Protein AF-A0A8T8S8I9-F1 (afdb_monomer_lite)

pLDDT: mean 80.07, std 13.96, range [42.66, 95.38]

Organism: NCBI:txid43049

Sequence (207 aa):
MSKLPKSDYYAKELDSARLRGEWLVQNPCNDQTGKPINWAELIRKYMKHNPNQHAAPTIAMSEHELRSSLLAYYDEIKYSDASHAADTALPTSLAQQNQSQGQTAMPKPLVRGHNGIGWSTDAISDIAKRLRESADASARDREDDVQRYGVISLEAYALWSLGRDSEAADRIKTSGFFDSQAIEALKSDGHYSDYNVALVLMGATVY

Radius of gyration: 19.12 Å; chains: 1; bounding box: 52×36×53 Å

Structure (mmCIF, N/CA/C/O backbone):
data_AF-A0A8T8S8I9-F1
#
_entry.id   AF-A0A8T8S8I9-F1
#
loop_
_atom_site.group_PDB
_atom_site.id
_atom_site.type_symbol
_atom_site.label_atom_id
_atom_site.label_alt_id
_atom_site.label_comp_id
_atom_site.label_asym_id
_atom_site.label_entity_id
_atom_site.label_seq_id
_atom_site.pdbx_PDB_ins_code
_atom_site.Cartn_x
_atom_site.Cartn_y
_atom_site.Cartn_z
_atom_site.occupancy
_atom_site.B_iso_or_equiv
_atom_site.auth_seq_id
_atom_site.auth_comp_id
_atom_site.auth_asym_id
_atom_site.auth_atom_id
_atom_site.pdbx_PDB_model_num
ATOM 1 N N . MET A 1 1 ? 9.864 -18.844 -28.904 1.00 42.66 1 MET A N 1
ATOM 2 C CA . MET A 1 1 ? 9.223 -17.760 -28.130 1.00 42.66 1 MET A CA 1
ATOM 3 C C . MET A 1 1 ? 10.224 -16.623 -28.007 1.00 42.66 1 MET A C 1
ATOM 5 O O . MET A 1 1 ? 11.307 -16.860 -27.481 1.00 42.66 1 MET A O 1
ATOM 9 N N . SER A 1 2 ? 9.947 -15.444 -28.569 1.00 48.25 2 SER A N 1
ATOM 10 C CA . SER A 1 2 ? 10.831 -14.283 -28.405 1.00 48.25 2 SER A CA 1
ATOM 11 C C . SER A 1 2 ? 10.841 -13.875 -26.932 1.00 48.25 2 SER A C 1
ATOM 13 O O . SER A 1 2 ? 9.781 -13.697 -26.336 1.00 48.25 2 SER A O 1
ATOM 15 N N . LYS A 1 3 ? 12.027 -13.769 -26.327 1.00 70.81 3 LYS A N 1
ATOM 16 C CA . LYS A 1 3 ? 12.165 -13.264 -24.956 1.00 70.81 3 LYS A CA 1
ATOM 17 C C . LYS A 1 3 ? 11.624 -11.832 -24.917 1.00 70.81 3 LYS A C 1
ATOM 19 O O . LYS A 1 3 ? 12.037 -11.021 -25.743 1.00 70.81 3 LYS A O 1
ATOM 24 N N . LEU A 1 4 ? 10.712 -11.547 -23.987 1.00 78.19 4 LEU A N 1
ATOM 25 C CA . LEU A 1 4 ? 10.240 -10.185 -23.731 1.00 78.19 4 LEU A CA 1
ATOM 26 C C . LEU A 1 4 ? 11.442 -9.254 -23.474 1.00 78.19 4 LEU A C 1
ATOM 28 O O . LEU A 1 4 ? 12.424 -9.692 -22.849 1.00 78.19 4 LEU A O 1
ATOM 32 N N . PRO A 1 5 ? 11.381 -7.984 -23.915 1.00 90.12 5 PRO A N 1
ATOM 33 C CA . PRO A 1 5 ? 12.321 -6.962 -23.477 1.00 90.12 5 PRO A CA 1
ATOM 34 C C . PRO A 1 5 ? 12.443 -6.954 -21.949 1.00 90.12 5 PRO A C 1
ATOM 36 O O . PRO A 1 5 ? 11.492 -7.250 -21.227 1.00 90.12 5 PRO A O 1
ATOM 39 N N . LYS A 1 6 ? 13.638 -6.648 -21.430 1.00 90.12 6 LYS A N 1
ATOM 40 C CA . LYS A 1 6 ? 13.882 -6.675 -19.976 1.00 90.12 6 LYS A CA 1
ATOM 41 C C . LYS A 1 6 ? 12.987 -5.693 -19.214 1.00 90.12 6 LYS A C 1
ATOM 43 O O . LYS A 1 6 ? 12.597 -6.020 -18.100 1.00 90.12 6 LYS A O 1
ATOM 48 N N . SER A 1 7 ? 12.671 -4.542 -19.809 1.00 89.12 7 SER A N 1
ATOM 49 C CA . SER A 1 7 ? 11.720 -3.555 -19.276 1.00 89.12 7 SER A CA 1
ATOM 50 C C . SER A 1 7 ? 10.372 -4.206 -18.971 1.00 89.12 7 SER A C 1
ATOM 52 O O . SER A 1 7 ? 9.944 -4.243 -17.818 1.00 89.12 7 SER A O 1
ATOM 54 N N . ASP A 1 8 ? 9.783 -4.819 -19.995 1.00 88.69 8 ASP A N 1
ATOM 55 C CA . ASP A 1 8 ? 8.427 -5.364 -19.977 1.00 88.69 8 ASP A CA 1
ATOM 56 C C . ASP A 1 8 ? 8.358 -6.612 -19.098 1.00 88.69 8 ASP A C 1
ATOM 58 O O . ASP A 1 8 ? 7.384 -6.833 -18.386 1.00 88.69 8 ASP A O 1
ATOM 62 N N . TYR A 1 9 ? 9.428 -7.415 -19.106 1.00 91.69 9 TYR A N 1
ATOM 63 C CA . TYR A 1 9 ? 9.553 -8.570 -18.226 1.00 91.69 9 TYR A CA 1
ATOM 64 C C . TYR A 1 9 ? 9.497 -8.159 -16.753 1.00 91.69 9 TYR A C 1
ATOM 66 O O . TYR A 1 9 ? 8.672 -8.682 -16.013 1.00 91.69 9 TYR A O 1
ATOM 74 N N . TYR A 1 10 ? 10.348 -7.224 -16.313 1.00 92.75 10 TYR A N 1
ATOM 75 C CA . TYR A 1 10 ? 10.375 -6.844 -14.897 1.00 92.75 10 TYR A CA 1
ATOM 76 C C . TYR A 1 10 ? 9.165 -6.009 -14.480 1.00 92.75 10 TYR A C 1
ATOM 78 O O . TYR A 1 10 ? 8.789 -6.085 -13.317 1.00 92.75 10 TYR A O 1
ATOM 86 N N . ALA A 1 11 ? 8.542 -5.259 -15.396 1.00 89.44 11 ALA A N 1
ATOM 87 C CA . ALA A 1 11 ? 7.251 -4.623 -15.136 1.00 89.44 11 ALA A CA 1
ATOM 88 C C . ALA A 1 11 ? 6.176 -5.682 -14.851 1.00 89.44 11 ALA A C 1
ATOM 90 O O . ALA A 1 11 ? 5.583 -5.689 -13.776 1.00 89.44 11 ALA A O 1
ATOM 91 N N . LYS A 1 12 ? 6.040 -6.671 -15.743 1.00 89.50 12 LYS A N 1
ATOM 92 C CA . LYS A 1 12 ? 5.078 -7.764 -15.577 1.00 89.50 12 LYS A CA 1
ATOM 93 C C . LYS A 1 12 ? 5.322 -8.591 -14.315 1.00 89.50 12 LYS A C 1
ATOM 95 O O . LYS A 1 12 ? 4.363 -8.947 -13.634 1.00 89.50 12 LYS A O 1
ATOM 100 N N . GLU A 1 13 ? 6.574 -8.928 -14.006 1.00 91.75 13 GLU A N 1
ATOM 101 C CA . GLU A 1 13 ? 6.901 -9.683 -12.790 1.00 91.75 13 GLU A CA 1
ATOM 102 C C . GLU A 1 13 ? 6.600 -8.881 -11.519 1.00 91.75 13 GLU A C 1
ATOM 104 O O . GLU A 1 13 ? 6.095 -9.457 -10.556 1.00 91.75 13 GLU A O 1
ATOM 109 N N . LEU A 1 14 ? 6.856 -7.566 -11.517 1.00 90.88 14 LEU A N 1
ATOM 110 C CA . LEU A 1 14 ? 6.523 -6.695 -10.390 1.00 90.88 14 LEU A CA 1
ATOM 111 C C . LEU A 1 14 ? 5.009 -6.615 -10.175 1.00 90.88 14 LEU A C 1
ATOM 113 O O . LEU A 1 14 ? 4.550 -6.854 -9.059 1.00 90.88 14 LEU A O 1
ATOM 117 N N . ASP A 1 15 ? 4.234 -6.360 -11.227 1.00 87.75 15 ASP A N 1
ATOM 118 C CA . ASP A 1 15 ? 2.771 -6.294 -11.128 1.00 87.75 15 ASP A CA 1
ATOM 119 C C . ASP A 1 15 ? 2.174 -7.641 -10.718 1.00 87.75 15 ASP A C 1
ATOM 121 O O . ASP A 1 15 ? 1.313 -7.707 -9.843 1.00 87.75 15 ASP A O 1
ATOM 125 N N . SER A 1 16 ? 2.696 -8.741 -11.267 1.00 87.50 16 SER A N 1
ATOM 126 C CA . SER A 1 16 ? 2.257 -10.089 -10.896 1.00 87.50 16 SER A CA 1
ATOM 127 C C . SER A 1 16 ? 2.591 -10.424 -9.439 1.00 87.50 16 SER A C 1
ATOM 129 O O . SER A 1 16 ? 1.791 -11.067 -8.763 1.00 87.50 16 SER A O 1
ATOM 131 N N . ALA A 1 17 ? 3.762 -10.013 -8.943 1.00 90.12 17 ALA A N 1
ATOM 132 C CA . ALA A 1 17 ? 4.151 -10.215 -7.549 1.00 90.12 17 ALA A CA 1
ATOM 133 C C . ALA A 1 17 ? 3.253 -9.422 -6.592 1.00 90.12 17 ALA A C 1
ATOM 135 O O . ALA A 1 17 ? 2.806 -9.969 -5.585 1.00 90.12 17 ALA A O 1
ATOM 136 N N . ARG A 1 18 ? 2.946 -8.164 -6.934 1.00 89.81 18 ARG A N 1
ATOM 137 C CA . ARG A 1 18 ? 2.024 -7.312 -6.169 1.00 89.81 18 ARG A CA 1
ATOM 138 C C . ARG A 1 18 ? 0.613 -7.901 -6.150 1.00 89.81 18 ARG A C 1
ATOM 140 O O . ARG A 1 18 ? 0.018 -8.011 -5.084 1.00 89.81 18 ARG A O 1
ATOM 147 N N . LEU A 1 19 ? 0.125 -8.386 -7.295 1.00 86.38 19 LEU A N 1
ATOM 148 C CA . LEU A 1 19 ? -1.195 -9.010 -7.416 1.00 86.38 19 LEU A CA 1
ATOM 149 C C . LEU A 1 19 ? -1.327 -10.315 -6.616 1.00 86.38 19 LEU A C 1
ATOM 151 O O . LEU A 1 19 ? -2.383 -10.566 -6.044 1.00 86.38 19 LEU A O 1
ATOM 155 N N . ARG A 1 20 ? -0.272 -11.142 -6.550 1.00 87.50 20 ARG A N 1
ATOM 156 C CA . ARG A 1 20 ? -0.281 -12.382 -5.749 1.00 87.50 20 ARG A CA 1
ATOM 157 C C . ARG A 1 20 ? -0.434 -12.125 -4.249 1.00 87.50 20 ARG A C 1
ATOM 159 O O . ARG A 1 20 ? -0.935 -12.994 -3.545 1.00 87.50 20 ARG A O 1
ATOM 166 N N . GLY A 1 21 ? 0.011 -10.969 -3.754 1.00 82.94 21 GLY A N 1
ATOM 167 C CA . GLY A 1 21 ? -0.132 -10.603 -2.343 1.00 82.94 21 GLY A CA 1
ATOM 168 C C . GLY A 1 21 ? 0.711 -11.437 -1.368 1.00 82.94 21 GLY A C 1
ATOM 169 O O . GLY A 1 21 ? 0.455 -11.431 -0.166 1.00 82.94 21 GLY A O 1
ATOM 170 N N . GLU A 1 22 ? 1.726 -12.155 -1.850 1.00 85.62 22 GLU A N 1
ATOM 171 C CA . GLU A 1 22 ? 2.626 -12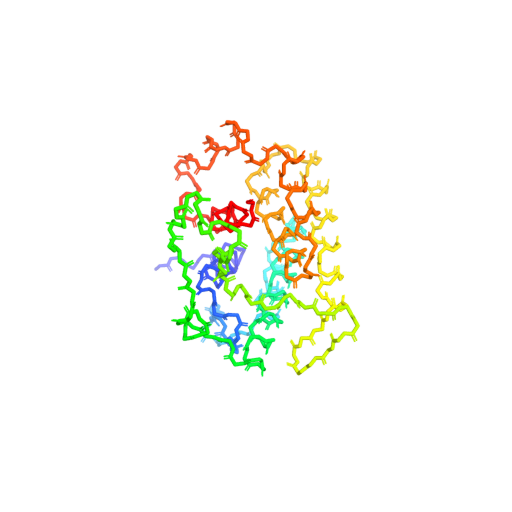.969 -1.022 1.00 85.62 22 GLU A CA 1
ATOM 172 C C . GLU A 1 22 ? 3.753 -12.106 -0.424 1.00 85.62 22 GLU A C 1
ATOM 174 O O . GLU A 1 22 ? 4.930 -12.237 -0.757 1.00 85.62 22 GLU A O 1
ATOM 179 N N . TRP A 1 23 ? 3.405 -11.169 0.457 1.00 90.25 23 TRP A N 1
ATOM 180 C CA . TRP A 1 23 ? 4.331 -10.121 0.918 1.00 90.25 23 TRP A CA 1
ATOM 181 C C . TRP A 1 23 ? 5.472 -10.611 1.823 1.00 90.25 23 TRP A C 1
ATOM 183 O O . TRP A 1 23 ? 6.463 -9.908 1.980 1.00 90.25 23 TRP A O 1
ATOM 193 N N . LEU A 1 24 ? 5.355 -11.807 2.407 1.00 88.44 24 LEU A N 1
ATOM 194 C CA . LEU A 1 24 ? 6.396 -12.417 3.249 1.00 88.44 24 LEU A CA 1
ATOM 195 C C . LEU A 1 24 ? 7.234 -13.470 2.509 1.00 88.44 24 LEU A C 1
ATOM 197 O O . LEU A 1 24 ? 8.140 -14.065 3.095 1.00 88.44 24 LEU A O 1
ATOM 201 N N . VAL A 1 25 ? 6.948 -13.730 1.227 1.00 89.81 25 VAL A N 1
ATOM 202 C CA . VAL A 1 25 ? 7.703 -14.725 0.463 1.00 89.81 25 VAL A CA 1
ATOM 203 C C . VAL A 1 25 ? 9.126 -14.228 0.217 1.00 89.81 25 VAL A C 1
ATOM 205 O O . VAL A 1 25 ? 9.356 -13.100 -0.220 1.00 89.81 25 VAL A O 1
ATOM 208 N N . GLN A 1 26 ? 10.109 -15.094 0.468 1.00 88.31 26 GLN A N 1
ATOM 209 C CA . GLN A 1 26 ? 11.516 -14.734 0.289 1.00 88.31 26 GLN A CA 1
ATOM 210 C C . GLN A 1 26 ? 11.839 -14.398 -1.173 1.00 88.31 26 GLN A C 1
ATOM 212 O O . GLN A 1 26 ? 12.634 -13.497 -1.434 1.00 88.31 26 GLN A O 1
ATOM 217 N N . ASN A 1 27 ? 11.232 -15.124 -2.118 1.00 92.75 27 ASN A N 1
ATOM 218 C CA . ASN A 1 27 ? 11.488 -14.995 -3.549 1.00 92.75 27 ASN A CA 1
ATOM 219 C C . ASN A 1 27 ? 10.161 -14.896 -4.317 1.00 92.75 27 ASN A C 1
ATOM 221 O O . ASN A 1 27 ? 9.606 -15.933 -4.680 1.00 92.75 27 ASN A O 1
ATOM 225 N N . PRO A 1 28 ? 9.626 -13.686 -4.561 1.00 90.31 28 PRO A N 1
ATOM 226 C CA . PRO A 1 28 ? 8.336 -13.522 -5.225 1.00 90.31 28 PRO A CA 1
ATOM 227 C C . PRO A 1 28 ? 8.348 -13.932 -6.697 1.00 90.31 28 PRO A C 1
ATOM 229 O O . PRO A 1 28 ? 7.279 -14.145 -7.260 1.00 90.31 28 PRO A O 1
ATOM 232 N N . CYS A 1 29 ? 9.511 -14.011 -7.349 1.00 91.19 29 CYS A N 1
ATOM 233 C CA . CYS A 1 29 ? 9.617 -14.419 -8.748 1.00 91.19 29 CYS A CA 1
ATOM 234 C C . CYS A 1 29 ? 11.024 -14.928 -9.100 1.00 91.19 29 CYS A C 1
ATOM 236 O O . CYS A 1 29 ? 11.937 -14.945 -8.269 1.00 91.19 29 CYS A O 1
ATOM 238 N N . ASN A 1 30 ? 11.191 -15.311 -10.366 1.00 91.06 30 ASN A N 1
ATOM 239 C CA . ASN A 1 30 ? 12.478 -15.659 -10.954 1.00 91.06 30 ASN A CA 1
ATOM 240 C C . ASN A 1 30 ? 12.942 -14.575 -11.942 1.00 91.06 30 ASN A C 1
ATOM 242 O O . ASN A 1 30 ? 12.140 -13.915 -12.604 1.00 91.06 30 ASN A O 1
ATOM 246 N N . ASP A 1 31 ? 14.254 -14.416 -12.100 1.00 90.38 31 ASP A N 1
ATOM 247 C CA . ASP A 1 31 ? 14.828 -13.609 -13.172 1.00 90.38 31 ASP A CA 1
ATOM 248 C C . ASP A 1 31 ? 14.681 -14.289 -14.550 1.00 90.38 31 ASP A C 1
ATOM 250 O O . ASP A 1 31 ? 14.306 -15.456 -14.657 1.00 90.38 31 ASP A O 1
ATOM 254 N N . GLN A 1 32 ? 15.034 -13.585 -15.634 1.00 87.94 32 GLN A N 1
ATOM 255 C CA . GLN A 1 32 ? 14.953 -14.136 -17.000 1.00 87.94 32 GLN A CA 1
ATOM 256 C C . GLN A 1 32 ? 15.825 -15.386 -17.242 1.00 87.94 32 GLN A C 1
ATOM 258 O O . GLN A 1 32 ? 15.713 -16.021 -18.293 1.00 87.94 32 GLN A O 1
ATOM 263 N N . THR A 1 33 ? 16.739 -15.708 -16.324 1.00 87.50 33 THR A N 1
ATOM 264 C CA . THR A 1 33 ? 17.583 -16.909 -16.365 1.00 87.50 33 THR A CA 1
ATOM 265 C C . THR A 1 33 ? 17.045 -18.042 -15.489 1.00 87.50 33 THR A C 1
ATOM 267 O O . THR A 1 33 ? 17.654 -19.107 -15.449 1.00 87.50 33 THR A O 1
ATOM 270 N N . GLY A 1 34 ? 15.903 -17.837 -14.826 1.00 89.00 34 GLY A N 1
ATOM 271 C CA . GLY A 1 34 ? 15.267 -18.803 -13.935 1.00 89.00 34 GLY A CA 1
ATOM 272 C C . GLY A 1 34 ? 15.796 -18.777 -12.501 1.00 89.00 34 GLY A C 1
ATOM 273 O O . GLY A 1 34 ? 15.483 -19.686 -11.738 1.00 89.00 34 GLY A O 1
ATOM 274 N N . LYS A 1 35 ? 16.603 -17.780 -12.113 1.00 92.62 35 LYS A N 1
ATOM 275 C CA . LYS A 1 35 ? 17.118 -17.678 -10.741 1.00 92.62 35 LYS A CA 1
ATOM 276 C C . LYS A 1 35 ? 16.101 -16.993 -9.832 1.00 92.62 35 LYS A C 1
ATOM 278 O O . LYS A 1 35 ? 15.615 -15.931 -10.218 1.00 92.62 35 LYS A O 1
ATOM 283 N N . PRO A 1 36 ? 15.839 -17.519 -8.626 1.00 94.12 36 PRO A N 1
ATOM 284 C CA . PRO A 1 36 ? 14.953 -16.863 -7.675 1.00 94.12 36 PRO A CA 1
ATOM 285 C C . PRO A 1 36 ? 15.531 -15.512 -7.255 1.00 94.12 36 PRO A C 1
ATOM 287 O O . PRO A 1 36 ? 16.735 -15.388 -7.008 1.00 94.12 36 PRO A O 1
ATOM 290 N N . ILE A 1 37 ? 14.672 -14.498 -7.197 1.00 94.38 37 ILE A N 1
ATOM 291 C CA . ILE A 1 37 ? 15.026 -13.152 -6.747 1.00 94.38 37 ILE A CA 1
ATOM 292 C C . ILE A 1 37 ? 14.043 -12.682 -5.683 1.00 94.38 37 ILE A C 1
ATOM 294 O O . ILE A 1 37 ? 12.849 -12.961 -5.767 1.00 94.38 37 ILE A O 1
ATOM 298 N N . ASN A 1 38 ? 14.561 -11.956 -4.691 1.00 94.44 38 ASN A N 1
ATOM 299 C CA . ASN A 1 38 ? 13.766 -11.364 -3.619 1.00 94.44 38 ASN A CA 1
ATOM 300 C C . ASN A 1 38 ? 13.117 -10.034 -4.048 1.00 94.44 38 ASN A C 1
ATOM 302 O O . ASN A 1 38 ? 13.426 -9.492 -5.111 1.00 94.44 38 ASN A O 1
ATOM 306 N N . TRP A 1 39 ? 12.241 -9.490 -3.200 1.00 93.38 39 TRP A N 1
ATOM 307 C CA . TRP A 1 39 ? 11.550 -8.216 -3.441 1.00 93.38 39 TRP A CA 1
ATOM 308 C C . TRP A 1 39 ? 12.499 -7.045 -3.725 1.00 93.38 39 TRP A C 1
ATOM 310 O O . TRP A 1 39 ? 12.309 -6.319 -4.700 1.00 93.38 39 TRP A O 1
ATOM 320 N N . ALA A 1 40 ? 13.560 -6.890 -2.927 1.00 93.19 40 ALA A N 1
ATOM 321 C CA . ALA A 1 40 ? 14.532 -5.810 -3.105 1.00 93.19 40 ALA A CA 1
ATOM 322 C C . ALA A 1 40 ? 15.245 -5.894 -4.467 1.00 93.19 40 ALA A C 1
ATOM 324 O O . ALA A 1 40 ? 15.405 -4.892 -5.164 1.00 93.19 40 ALA A O 1
ATOM 325 N N . GLU A 1 41 ? 15.644 -7.097 -4.878 1.00 94.81 41 GLU A N 1
ATOM 326 C CA . GLU A 1 41 ? 16.292 -7.332 -6.164 1.00 94.81 41 GLU A CA 1
ATOM 327 C C . GLU A 1 41 ? 15.314 -7.164 -7.333 1.00 94.81 41 GLU A C 1
ATOM 329 O O . GLU A 1 41 ? 15.704 -6.606 -8.359 1.00 94.81 41 GLU A O 1
ATOM 334 N N . LEU A 1 42 ? 14.053 -7.584 -7.189 1.00 94.81 42 LEU A N 1
ATOM 335 C CA . LEU A 1 42 ? 13.006 -7.360 -8.188 1.00 94.81 42 LEU A CA 1
ATOM 336 C C . LEU A 1 42 ? 12.792 -5.862 -8.440 1.00 94.81 42 LEU A C 1
ATOM 338 O O . LEU A 1 42 ? 12.898 -5.420 -9.585 1.00 94.81 42 LEU A O 1
ATOM 342 N N . ILE A 1 43 ? 12.591 -5.069 -7.382 1.00 93.69 43 ILE A N 1
ATOM 343 C CA . ILE A 1 43 ? 12.412 -3.611 -7.480 1.00 93.69 43 ILE A CA 1
ATOM 344 C C . ILE A 1 43 ? 13.664 -2.961 -8.086 1.00 93.69 43 ILE A C 1
ATOM 346 O O . ILE A 1 43 ? 13.566 -2.157 -9.014 1.00 93.69 43 ILE A O 1
ATOM 350 N N . ARG A 1 44 ? 14.865 -3.362 -7.650 1.00 95.00 44 ARG A N 1
ATOM 351 C CA . ARG A 1 44 ? 16.127 -2.846 -8.205 1.00 95.00 44 ARG A CA 1
ATOM 352 C C . ARG A 1 44 ? 16.278 -3.156 -9.697 1.00 95.00 44 ARG A C 1
ATOM 354 O O . ARG A 1 44 ? 16.732 -2.303 -10.465 1.00 95.00 44 ARG A O 1
ATOM 361 N N . LYS A 1 45 ? 15.933 -4.373 -10.131 1.00 94.44 45 LYS A N 1
ATOM 362 C CA . LYS A 1 45 ? 15.967 -4.770 -11.547 1.00 94.44 45 LYS A CA 1
ATOM 363 C C . LYS A 1 45 ? 14.930 -4.003 -12.363 1.00 94.44 45 LYS A C 1
ATOM 365 O O . LYS A 1 45 ? 15.266 -3.555 -13.457 1.00 94.44 45 LYS A O 1
ATOM 370 N N . TYR A 1 46 ? 13.732 -3.798 -11.822 1.00 93.31 46 TYR A N 1
ATOM 371 C CA . TYR A 1 46 ? 12.715 -2.950 -12.434 1.00 93.31 46 TYR A CA 1
ATOM 372 C C . TYR A 1 46 ? 13.237 -1.519 -12.641 1.00 93.31 46 TYR A C 1
ATOM 374 O O . TYR A 1 46 ? 13.270 -1.056 -13.777 1.00 93.31 46 TYR A O 1
ATOM 382 N N . MET A 1 47 ? 13.773 -0.867 -11.601 1.00 93.25 47 MET A N 1
ATOM 383 C CA . MET A 1 47 ? 14.357 0.483 -11.699 1.00 93.25 47 MET A CA 1
ATOM 384 C C . MET A 1 47 ? 15.455 0.570 -12.762 1.00 93.25 47 MET A C 1
ATOM 386 O O . MET A 1 47 ? 15.508 1.513 -13.547 1.00 93.25 47 MET A O 1
ATOM 390 N N . LYS A 1 48 ? 16.336 -0.438 -12.809 1.00 94.12 48 LYS A N 1
ATOM 391 C CA . LYS A 1 48 ? 17.435 -0.500 -13.779 1.00 94.12 48 LYS A CA 1
ATOM 392 C C . LYS A 1 48 ? 16.942 -0.547 -15.227 1.00 94.12 48 LYS A C 1
ATOM 394 O O . LYS A 1 48 ? 17.640 -0.067 -16.118 1.00 94.12 48 LYS A O 1
ATOM 399 N N . HIS A 1 49 ? 15.805 -1.191 -15.474 1.00 92.19 49 HIS A N 1
ATOM 400 C CA . HIS A 1 49 ? 15.292 -1.439 -16.819 1.00 92.19 49 HIS A CA 1
ATOM 401 C C . HIS A 1 49 ? 14.145 -0.502 -17.228 1.00 92.19 49 HIS A C 1
ATOM 403 O O . HIS A 1 49 ? 13.863 -0.427 -18.419 1.00 92.19 49 HIS A O 1
ATOM 409 N N . ASN A 1 50 ? 13.572 0.255 -16.285 1.00 88.06 50 ASN A N 1
ATOM 410 C CA . ASN A 1 50 ? 12.512 1.247 -16.495 1.00 88.06 50 ASN A CA 1
ATOM 411 C C . ASN A 1 50 ? 12.914 2.624 -15.913 1.00 88.06 50 ASN A C 1
ATOM 413 O O . ASN A 1 50 ? 12.249 3.130 -15.009 1.00 88.06 50 ASN A O 1
ATOM 417 N N . PRO A 1 51 ? 14.004 3.256 -16.399 1.00 88.25 51 PRO A N 1
ATOM 418 C CA . PRO A 1 51 ? 14.581 4.447 -15.769 1.00 88.25 51 PRO A CA 1
ATOM 419 C C . PRO A 1 51 ? 13.670 5.678 -15.791 1.00 88.25 51 PRO A C 1
ATOM 421 O O . PRO A 1 51 ? 13.880 6.565 -14.980 1.00 88.25 51 PRO A O 1
ATOM 424 N N . ASN A 1 52 ? 12.672 5.731 -16.677 1.00 84.12 52 ASN A N 1
ATOM 425 C CA . ASN A 1 52 ? 11.747 6.863 -16.790 1.00 84.12 52 ASN A CA 1
ATOM 426 C C . ASN A 1 52 ? 10.539 6.747 -15.840 1.00 84.12 52 ASN A C 1
ATOM 428 O O . ASN A 1 52 ? 9.772 7.693 -15.702 1.00 84.12 52 ASN A O 1
ATOM 432 N N . GLN A 1 53 ? 10.346 5.593 -15.192 1.00 80.94 53 GLN A N 1
ATOM 433 C CA . GLN A 1 53 ? 9.219 5.337 -14.290 1.00 80.94 53 GLN A CA 1
ATOM 434 C C . GLN A 1 53 ? 9.674 5.548 -12.843 1.00 80.94 53 GLN A C 1
ATOM 436 O O . GLN A 1 53 ? 9.929 4.599 -12.111 1.00 80.94 53 GLN A O 1
ATOM 441 N N . HIS A 1 54 ? 9.836 6.808 -12.435 1.00 78.19 54 HIS A N 1
ATOM 442 C CA . HIS A 1 54 ? 10.424 7.150 -11.133 1.00 78.19 54 HIS A CA 1
ATOM 443 C C . HIS A 1 54 ? 9.481 6.938 -9.938 1.00 78.19 54 HIS A C 1
ATOM 445 O O . HIS A 1 54 ? 9.950 6.630 -8.843 1.00 78.19 54 HIS A O 1
ATOM 451 N N . ALA A 1 55 ? 8.166 7.083 -10.131 1.00 81.81 55 ALA A N 1
ATOM 452 C CA . ALA A 1 55 ? 7.182 6.947 -9.055 1.00 81.81 55 ALA A CA 1
ATOM 453 C C . ALA A 1 55 ? 6.902 5.478 -8.693 1.00 81.81 55 ALA A C 1
ATOM 455 O O . ALA A 1 55 ? 6.853 5.118 -7.516 1.00 81.81 55 ALA A O 1
ATOM 456 N N . ALA A 1 56 ? 6.777 4.611 -9.700 1.00 84.44 56 ALA A N 1
ATOM 457 C CA . ALA A 1 56 ? 6.386 3.213 -9.524 1.00 84.44 56 ALA A CA 1
ATOM 458 C C . ALA A 1 56 ? 7.283 2.398 -8.560 1.00 84.44 56 ALA A C 1
ATOM 460 O O . ALA A 1 56 ? 6.731 1.696 -7.713 1.00 84.44 56 ALA A O 1
ATOM 461 N N . PRO A 1 57 ? 8.630 2.503 -8.583 1.00 88.06 57 PRO A N 1
ATOM 462 C CA . PRO A 1 57 ? 9.489 1.820 -7.620 1.00 88.06 57 PRO A CA 1
ATOM 463 C C . PRO A 1 57 ? 9.242 2.275 -6.183 1.00 88.06 57 PRO A C 1
ATOM 465 O O . PRO A 1 57 ? 9.186 1.444 -5.282 1.00 88.06 57 PRO A O 1
ATOM 468 N N . THR A 1 58 ? 9.075 3.583 -5.968 1.00 89.75 58 THR A N 1
ATOM 469 C CA . THR A 1 58 ? 8.804 4.156 -4.643 1.00 89.75 58 THR A CA 1
ATOM 470 C C . THR A 1 58 ? 7.469 3.661 -4.100 1.00 89.75 58 THR A C 1
ATOM 472 O O . THR A 1 58 ? 7.392 3.275 -2.932 1.00 89.75 58 THR A O 1
ATOM 475 N N . ILE A 1 59 ? 6.439 3.618 -4.949 1.00 89.81 59 ILE A N 1
ATOM 476 C CA . ILE A 1 59 ? 5.113 3.096 -4.602 1.00 89.81 59 ILE A CA 1
ATOM 477 C C . ILE A 1 59 ? 5.204 1.604 -4.261 1.00 89.81 59 ILE A C 1
ATOM 479 O O . ILE A 1 59 ? 4.771 1.207 -3.184 1.00 89.81 59 ILE A O 1
ATOM 483 N N . ALA A 1 60 ? 5.819 0.790 -5.125 1.00 91.25 60 ALA A N 1
ATOM 484 C CA . ALA A 1 60 ? 5.945 -0.652 -4.915 1.00 91.25 60 ALA A CA 1
ATOM 485 C C . ALA A 1 60 ? 6.764 -0.998 -3.660 1.00 91.25 60 ALA A C 1
ATOM 487 O O . ALA A 1 60 ? 6.414 -1.916 -2.921 1.00 91.25 60 ALA A O 1
ATOM 488 N N . MET A 1 61 ? 7.834 -0.246 -3.390 1.00 93.00 61 MET A N 1
ATOM 489 C CA . MET A 1 61 ? 8.639 -0.399 -2.177 1.00 93.00 61 MET A CA 1
ATOM 490 C C . MET A 1 61 ? 7.837 -0.027 -0.927 1.00 93.00 61 MET A C 1
ATOM 492 O O . MET A 1 61 ? 7.806 -0.795 0.029 1.00 93.00 61 MET A O 1
ATOM 496 N N . SER A 1 62 ? 7.140 1.113 -0.958 1.00 94.50 62 SER A N 1
ATOM 497 C CA . SER A 1 62 ? 6.312 1.583 0.160 1.00 94.50 62 SER A CA 1
ATOM 498 C C . SER A 1 62 ? 5.173 0.614 0.467 1.00 94.50 62 SER A C 1
ATOM 500 O O . SER A 1 62 ? 4.889 0.331 1.626 1.00 94.50 62 SER A O 1
ATOM 502 N N . GLU A 1 63 ? 4.551 0.065 -0.570 1.00 93.62 63 GLU A N 1
ATOM 503 C CA . GLU A 1 63 ? 3.531 -0.965 -0.448 1.00 93.62 63 GLU A CA 1
ATOM 504 C C . GLU A 1 63 ? 4.072 -2.260 0.162 1.00 93.62 63 GLU A C 1
ATOM 506 O O . GLU A 1 63 ? 3.478 -2.777 1.106 1.00 93.62 63 GLU A O 1
ATOM 511 N N . HIS A 1 64 ? 5.192 -2.781 -0.347 1.00 93.88 64 HIS A N 1
ATOM 512 C CA . HIS A 1 64 ? 5.795 -3.994 0.196 1.00 93.88 64 HIS A CA 1
ATOM 513 C C . HIS A 1 64 ? 6.164 -3.813 1.675 1.00 93.88 64 HIS A C 1
ATOM 515 O O . HIS A 1 64 ? 5.851 -4.679 2.493 1.00 93.88 64 HIS A O 1
ATOM 521 N N . GLU A 1 65 ? 6.764 -2.678 2.045 1.00 94.06 65 GLU A N 1
ATOM 522 C CA . GLU A 1 65 ? 7.088 -2.356 3.441 1.00 94.06 65 GLU A CA 1
ATOM 523 C C . GLU A 1 65 ? 5.828 -2.261 4.314 1.00 94.06 65 GLU A C 1
ATOM 525 O O . GLU A 1 65 ? 5.803 -2.824 5.409 1.00 94.06 65 GLU A O 1
ATOM 530 N N . LEU A 1 66 ? 4.760 -1.621 3.824 1.00 94.31 66 LEU A N 1
ATOM 531 C CA . LEU A 1 66 ? 3.485 -1.515 4.538 1.00 94.31 66 LEU A CA 1
ATOM 532 C C . LEU A 1 66 ? 2.863 -2.891 4.775 1.00 94.31 66 LEU A C 1
ATOM 534 O O . LEU A 1 66 ? 2.532 -3.248 5.902 1.00 94.31 66 LEU A O 1
ATOM 538 N N . ARG A 1 67 ? 2.707 -3.676 3.708 1.00 93.06 67 ARG A N 1
ATOM 539 C CA . ARG A 1 67 ? 2.033 -4.976 3.750 1.00 93.06 67 ARG A CA 1
ATOM 540 C C . ARG A 1 67 ? 2.799 -5.990 4.588 1.00 93.06 67 ARG A C 1
ATOM 542 O O . ARG A 1 67 ? 2.184 -6.687 5.388 1.00 93.06 67 ARG A O 1
ATOM 549 N N . SER A 1 68 ? 4.121 -6.055 4.440 1.00 92.88 68 SER A N 1
ATOM 550 C CA . SER A 1 68 ? 4.948 -6.959 5.247 1.00 92.88 68 SER A CA 1
ATOM 551 C C . SER A 1 68 ? 4.948 -6.561 6.728 1.00 92.88 68 SER A C 1
ATOM 553 O O . SER A 1 68 ? 4.789 -7.439 7.573 1.00 92.88 68 SER A O 1
ATOM 555 N N . SER A 1 69 ? 5.000 -5.259 7.045 1.00 92.75 69 SER A N 1
ATOM 556 C CA . SER A 1 69 ? 4.879 -4.768 8.427 1.00 92.75 69 SER A CA 1
ATOM 557 C C . SER A 1 69 ? 3.527 -5.123 9.048 1.00 92.75 69 SER A C 1
ATOM 559 O O . SER A 1 69 ? 3.464 -5.585 10.183 1.00 92.75 69 SER A O 1
ATOM 561 N N . LEU A 1 70 ? 2.427 -4.945 8.315 1.00 91.44 70 LEU A N 1
ATOM 562 C CA . LEU A 1 70 ? 1.099 -5.266 8.841 1.00 91.44 70 LEU A CA 1
ATOM 563 C C . LEU A 1 70 ? 0.905 -6.766 9.044 1.00 91.44 70 LEU A C 1
ATOM 565 O O . LEU A 1 70 ? 0.342 -7.166 10.056 1.00 91.44 70 LEU A O 1
ATOM 569 N N . LEU A 1 71 ? 1.418 -7.603 8.140 1.00 91.38 71 LEU A N 1
ATOM 570 C CA . LEU A 1 71 ? 1.389 -9.051 8.341 1.00 91.38 71 LEU A CA 1
ATOM 571 C C . LEU A 1 71 ? 2.218 -9.480 9.554 1.00 91.38 71 LEU A C 1
ATOM 573 O O . LEU A 1 71 ? 1.755 -10.316 10.322 1.00 91.38 71 LEU A O 1
ATOM 577 N N . ALA A 1 72 ? 3.402 -8.894 9.757 1.00 90.94 72 ALA A N 1
ATOM 578 C CA . ALA A 1 72 ? 4.215 -9.161 10.941 1.00 90.94 72 ALA A CA 1
ATOM 579 C C . ALA A 1 72 ? 3.496 -8.737 12.234 1.00 90.94 72 ALA A C 1
ATOM 581 O O . ALA A 1 72 ? 3.494 -9.482 13.212 1.00 90.94 72 ALA A O 1
ATOM 582 N N . TYR A 1 73 ? 2.825 -7.581 12.223 1.00 90.56 73 TYR A N 1
ATOM 583 C CA . TYR A 1 73 ? 1.990 -7.142 13.340 1.00 90.56 73 TYR A CA 1
ATOM 584 C C . TYR A 1 73 ? 0.845 -8.124 13.618 1.00 90.56 73 TYR A C 1
ATOM 586 O O . TYR A 1 73 ? 0.657 -8.540 14.760 1.00 90.56 73 TYR A O 1
ATOM 594 N N . TYR A 1 74 ? 0.098 -8.519 12.585 1.00 89.06 74 TYR A N 1
ATOM 595 C CA . TYR A 1 74 ? -1.026 -9.446 12.713 1.00 89.06 74 TYR A CA 1
ATOM 596 C C . TYR A 1 74 ? -0.596 -10.829 13.201 1.00 89.06 74 TYR A C 1
ATOM 598 O O . TYR A 1 74 ? -1.299 -11.409 14.025 1.00 89.06 74 TYR A O 1
ATOM 606 N N . ASP A 1 75 ? 0.564 -11.326 12.773 1.00 89.44 75 ASP A N 1
ATOM 607 C CA . ASP A 1 75 ? 1.146 -12.560 13.304 1.00 89.44 75 ASP A CA 1
ATOM 608 C C . ASP A 1 75 ? 1.476 -12.428 14.802 1.00 89.44 75 ASP A C 1
ATOM 610 O O . ASP A 1 75 ? 1.080 -13.274 15.609 1.00 89.44 75 ASP A O 1
ATOM 614 N N . GLU A 1 76 ? 2.099 -11.316 15.208 1.00 88.50 76 GLU A N 1
ATOM 615 C CA . GLU A 1 76 ? 2.451 -11.053 16.609 1.00 88.50 76 GLU A CA 1
ATOM 616 C C . GLU A 1 76 ? 1.217 -11.001 17.522 1.00 88.50 76 GLU A C 1
ATOM 618 O O . GLU A 1 76 ? 1.202 -11.620 18.593 1.00 88.50 76 GLU A O 1
ATOM 623 N N . ILE A 1 77 ? 0.150 -10.319 17.089 1.00 86.38 77 ILE A N 1
ATOM 624 C CA . ILE A 1 77 ? -1.114 -10.265 17.839 1.00 86.38 77 ILE A CA 1
ATOM 625 C C . ILE A 1 77 ? -1.999 -11.503 17.624 1.00 86.38 77 ILE A C 1
ATOM 627 O O . ILE A 1 77 ? -3.092 -11.571 18.190 1.00 86.38 77 ILE A O 1
ATOM 631 N N . LYS A 1 78 ? -1.532 -12.486 16.839 1.00 86.88 78 LYS A N 1
ATOM 632 C CA . LYS A 1 78 ? -2.253 -13.718 16.472 1.00 86.88 78 LYS A CA 1
ATOM 633 C C . LYS A 1 78 ? -3.634 -13.443 15.879 1.00 86.88 78 LYS A C 1
ATOM 635 O O . LYS A 1 78 ? -4.609 -14.139 16.174 1.00 86.88 78 LYS A O 1
ATOM 640 N N . TYR A 1 79 ? -3.717 -12.397 15.070 1.00 84.44 79 TYR A N 1
ATOM 641 C CA . TYR A 1 79 ? -4.929 -12.024 14.370 1.00 84.44 79 TYR A CA 1
ATOM 642 C C . TYR A 1 79 ? -5.232 -13.026 13.254 1.00 84.44 79 TYR A C 1
ATOM 644 O O . TYR A 1 79 ? -4.354 -13.423 12.491 1.00 84.44 79 TYR A O 1
ATOM 652 N N . SER A 1 80 ? -6.485 -13.463 13.182 1.00 82.69 80 SER A N 1
ATOM 653 C CA . SER A 1 80 ? -6.970 -14.436 12.200 1.00 82.69 80 SER A CA 1
ATOM 654 C C . SER A 1 80 ? -8.476 -14.281 12.006 1.00 82.69 80 SER A C 1
ATOM 656 O O . SER A 1 80 ? -9.125 -13.568 12.768 1.00 82.69 80 SER A O 1
ATOM 658 N N . ASP A 1 81 ? -9.069 -15.011 11.063 1.00 76.19 81 ASP A N 1
ATOM 659 C CA . ASP A 1 81 ? -10.529 -15.032 10.887 1.00 76.19 81 ASP A CA 1
ATOM 660 C C . ASP A 1 81 ? -11.272 -15.432 12.174 1.00 76.19 81 ASP A C 1
ATOM 662 O O . ASP A 1 81 ? -12.358 -14.932 12.459 1.00 76.19 81 ASP A O 1
ATOM 666 N N . ALA A 1 82 ? -10.665 -16.283 13.010 1.00 79.25 82 ALA A N 1
ATOM 667 C CA . ALA A 1 82 ? -11.228 -16.662 14.304 1.00 79.25 82 ALA A CA 1
ATOM 668 C C . ALA A 1 82 ? -11.302 -15.486 15.298 1.00 79.25 82 ALA A C 1
ATOM 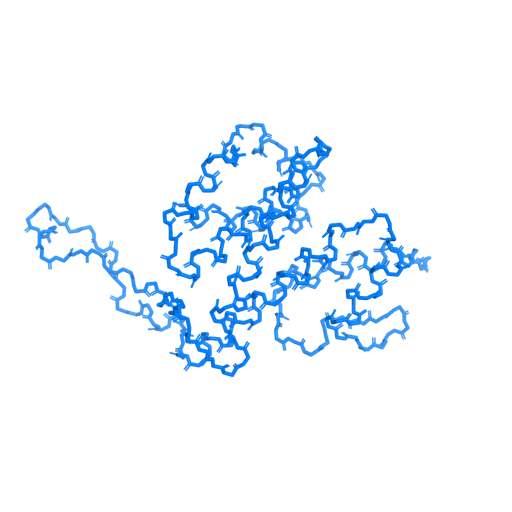670 O O . ALA A 1 82 ? -12.096 -15.538 16.238 1.00 79.25 82 ALA A O 1
ATOM 671 N N . SER A 1 83 ? -10.522 -14.418 15.095 1.00 78.38 83 SER A N 1
ATOM 672 C CA . SER A 1 83 ? -10.613 -13.183 15.884 1.00 78.38 83 SER A CA 1
ATOM 673 C C . SER A 1 83 ? -11.975 -12.496 15.738 1.00 78.38 83 SER A C 1
ATOM 675 O O . SER A 1 83 ? -12.389 -11.802 16.662 1.00 78.38 83 SER A O 1
ATOM 677 N N . HIS A 1 84 ? -12.698 -12.762 14.644 1.00 74.25 84 HIS A N 1
ATOM 678 C CA . HIS A 1 84 ? -14.050 -12.258 14.379 1.00 74.25 84 HIS A CA 1
ATOM 679 C C . HIS A 1 84 ? -15.156 -13.223 14.804 1.00 74.25 84 HIS A C 1
ATOM 681 O O . HIS A 1 84 ? -16.327 -12.979 14.540 1.00 74.25 84 HIS A O 1
ATOM 687 N N . ALA A 1 85 ? -14.841 -14.342 15.464 1.00 72.38 85 ALA A N 1
ATOM 688 C CA . ALA A 1 85 ? -15.863 -15.317 15.863 1.00 72.38 85 ALA A CA 1
ATOM 689 C C . ALA A 1 85 ? -16.915 -14.737 16.833 1.00 72.38 85 ALA A C 1
ATOM 691 O O . ALA A 1 85 ? -17.997 -15.302 16.981 1.00 72.38 85 ALA A O 1
ATOM 692 N N . ALA A 1 86 ? -16.587 -13.624 17.498 1.00 68.69 86 ALA A N 1
ATOM 693 C CA . ALA A 1 86 ? -17.484 -12.878 18.374 1.00 68.69 86 ALA A CA 1
ATOM 694 C C . ALA A 1 86 ? -18.145 -11.666 17.691 1.00 68.69 86 ALA A C 1
ATOM 696 O O . ALA A 1 86 ? -18.925 -10.969 18.343 1.00 68.69 86 ALA A O 1
ATOM 697 N N . ASP A 1 87 ? -17.855 -11.409 16.412 1.00 70.56 87 ASP A N 1
ATOM 698 C CA . ASP A 1 87 ? -18.455 -10.302 15.676 1.00 70.56 87 ASP A CA 1
ATOM 699 C C . ASP A 1 87 ? -19.958 -10.526 15.542 1.00 70.56 87 ASP A C 1
ATOM 701 O O . ASP A 1 87 ? -20.435 -11.589 15.132 1.00 70.56 87 ASP A O 1
ATOM 705 N N . THR A 1 88 ? -20.731 -9.498 15.883 1.00 62.88 88 THR A N 1
ATOM 706 C CA . THR A 1 88 ? -22.188 -9.545 15.775 1.00 62.88 88 THR A CA 1
ATOM 707 C C . THR A 1 88 ? -22.677 -8.421 14.874 1.00 62.88 88 THR A C 1
ATOM 709 O O . THR A 1 88 ? -22.707 -7.252 15.248 1.00 62.88 88 THR A O 1
ATOM 712 N N . ALA A 1 89 ? -23.119 -8.792 13.673 1.00 57.44 89 ALA A N 1
ATOM 713 C CA . ALA A 1 89 ? -23.812 -7.900 12.741 1.00 57.44 89 ALA A CA 1
ATOM 714 C C . ALA A 1 89 ? -25.333 -7.883 12.989 1.00 57.44 89 ALA A C 1
ATOM 716 O O . ALA A 1 89 ? -26.123 -7.699 12.062 1.00 57.44 89 ALA A O 1
ATOM 717 N N . LEU A 1 90 ? -25.773 -8.156 14.224 1.00 57.44 90 LEU A N 1
ATOM 718 C CA . LEU A 1 90 ? -27.197 -8.203 14.536 1.00 57.44 90 LEU A CA 1
ATOM 719 C C . LEU A 1 90 ? -27.779 -6.786 14.427 1.00 57.44 90 LEU A C 1
ATOM 721 O O . LEU A 1 90 ? -27.293 -5.886 15.116 1.00 57.44 90 LEU A O 1
ATOM 725 N N . PRO A 1 91 ? -28.833 -6.569 13.618 1.00 50.75 91 PRO A N 1
ATOM 726 C CA . PRO A 1 91 ? -29.585 -5.330 13.673 1.00 50.75 91 PRO A CA 1
ATOM 727 C C . PRO A 1 91 ? -30.281 -5.295 15.031 1.00 50.75 91 PRO A C 1
ATOM 729 O O . PRO A 1 91 ? -31.290 -5.967 15.252 1.00 50.75 91 PRO A O 1
ATOM 732 N N . THR A 1 92 ? -29.711 -4.559 15.981 1.00 49.03 92 THR A N 1
ATOM 733 C CA . THR A 1 92 ? -30.372 -4.341 17.258 1.00 49.03 92 THR A CA 1
ATOM 734 C C . THR A 1 92 ? -31.681 -3.611 16.992 1.00 49.03 92 THR A C 1
ATOM 736 O O . THR A 1 92 ? -31.730 -2.591 16.302 1.00 49.03 92 THR A O 1
ATOM 739 N N . SER A 1 93 ? -32.778 -4.156 17.522 1.00 53.00 93 SER A N 1
ATOM 740 C CA . SER A 1 93 ? -34.046 -3.427 17.586 1.00 53.00 93 SER A CA 1
ATOM 741 C C . SER A 1 93 ? -33.814 -2.045 18.221 1.00 53.00 93 SER A C 1
ATOM 743 O O . SER A 1 93 ? -32.903 -1.890 19.036 1.00 53.00 93 SER A O 1
ATOM 745 N N . LEU A 1 94 ? -34.640 -1.038 17.904 1.00 56.19 94 LEU A N 1
ATOM 746 C CA . LEU A 1 94 ? -34.534 0.322 18.478 1.00 56.19 94 LEU A CA 1
ATOM 747 C C . LEU A 1 94 ? -34.423 0.329 20.022 1.00 56.19 94 LEU A C 1
ATOM 749 O O . LEU A 1 94 ? -33.821 1.229 20.596 1.00 56.19 94 LEU A O 1
ATOM 753 N N . ALA A 1 95 ? -34.954 -0.696 20.700 1.00 56.56 95 ALA A N 1
ATOM 754 C CA . ALA A 1 95 ? -34.863 -0.869 22.152 1.00 56.56 95 ALA A CA 1
ATOM 755 C C . ALA A 1 95 ? -33.490 -1.378 22.651 1.00 56.56 95 ALA A C 1
ATOM 757 O O . ALA A 1 95 ? -33.151 -1.181 23.815 1.00 56.56 95 ALA A O 1
ATOM 758 N N . GLN A 1 96 ? -32.698 -2.023 21.789 1.00 52.38 96 GLN A N 1
ATOM 759 C CA . GLN A 1 96 ? -31.398 -2.634 22.103 1.00 52.38 96 GLN A CA 1
ATOM 760 C C . GLN A 1 96 ? -30.194 -1.858 21.548 1.00 52.38 96 GLN A C 1
ATOM 762 O O . GLN A 1 96 ? -29.065 -2.145 21.947 1.00 52.38 96 GLN A O 1
ATOM 767 N N . GLN A 1 97 ? -30.414 -0.839 20.706 1.00 52.72 97 GLN A N 1
ATOM 768 C CA . GLN A 1 97 ? -29.357 0.062 20.216 1.00 52.72 97 GLN A CA 1
ATOM 769 C C . GLN A 1 97 ? -28.572 0.745 21.350 1.00 52.72 97 GLN A C 1
ATOM 771 O O . GLN A 1 97 ? -27.393 1.045 21.190 1.00 52.72 97 GLN A O 1
ATOM 776 N N . ASN A 1 98 ? -29.194 0.925 22.520 1.00 52.81 98 ASN A N 1
ATOM 777 C CA . ASN A 1 98 ? -28.542 1.491 23.704 1.00 52.81 98 ASN A CA 1
ATOM 778 C C . ASN A 1 98 ? -27.741 0.465 24.533 1.00 52.81 98 ASN A C 1
ATOM 780 O O . ASN A 1 98 ? -27.110 0.856 25.510 1.00 52.81 98 ASN A O 1
ATOM 784 N N . GLN A 1 99 ? -27.789 -0.834 24.203 1.00 52.88 99 GLN A N 1
ATOM 785 C CA . GLN A 1 99 ? -27.196 -1.910 25.018 1.00 52.88 99 GLN A CA 1
ATOM 786 C C . GLN A 1 99 ? -26.187 -2.792 24.275 1.00 52.88 99 GLN A C 1
ATOM 788 O O . GLN A 1 99 ? -25.335 -3.397 24.916 1.00 52.88 99 GLN A O 1
ATOM 793 N N . SER A 1 100 ? -26.238 -2.857 22.945 1.00 48.22 100 SER A N 1
ATOM 794 C CA . SER A 1 100 ? -25.194 -3.506 22.144 1.00 48.22 100 SER A CA 1
ATOM 795 C C . SER A 1 100 ? -24.977 -2.712 20.861 1.00 48.22 100 SER A C 1
ATOM 797 O O . SER A 1 100 ? -25.756 -2.788 19.912 1.00 48.22 100 SER A O 1
ATOM 799 N N . GLN A 1 101 ? -23.914 -1.905 20.853 1.00 50.16 101 GLN A N 1
ATOM 800 C CA . GLN A 1 101 ? -23.312 -1.474 19.595 1.00 50.16 101 GLN A CA 1
ATOM 801 C C . GLN A 1 101 ? -22.892 -2.749 18.864 1.00 50.16 101 GLN A C 1
ATOM 803 O O . GLN A 1 101 ? -22.239 -3.594 19.475 1.00 50.16 101 GLN A O 1
ATOM 808 N N . GLY A 1 102 ? -23.281 -2.907 17.597 1.00 49.94 102 GLY A N 1
ATOM 809 C CA . GLY A 1 102 ? -22.678 -3.933 16.752 1.00 49.94 102 GLY A CA 1
ATOM 810 C C . GLY A 1 102 ? -21.165 -3.751 16.823 1.00 49.94 102 GLY A C 1
ATOM 811 O O . GLY A 1 102 ? -20.649 -2.708 16.428 1.00 49.94 102 GLY A O 1
ATOM 812 N N . GLN A 1 103 ? -20.478 -4.703 17.444 1.00 48.81 103 GLN A N 1
ATOM 813 C CA . GLN A 1 103 ? -19.031 -4.689 17.580 1.00 48.81 103 GLN A CA 1
ATOM 814 C C . GLN A 1 103 ? -18.501 -5.690 16.569 1.00 48.81 103 GLN A C 1
ATOM 816 O O . GLN A 1 103 ? -18.581 -6.897 16.780 1.00 48.81 103 GLN A O 1
ATOM 821 N N . THR A 1 104 ? -18.004 -5.175 15.451 1.00 52.88 104 THR A N 1
ATOM 822 C CA . THR A 1 104 ? -16.997 -5.880 14.665 1.00 52.88 104 THR A CA 1
ATOM 823 C C . THR A 1 104 ? -15.646 -5.568 15.290 1.00 52.88 104 THR A C 1
ATOM 825 O O . THR A 1 104 ? -15.268 -4.394 15.384 1.00 52.88 104 THR A O 1
ATOM 828 N N . ALA A 1 105 ? -14.933 -6.585 15.766 1.00 55.97 105 ALA A N 1
ATOM 829 C CA . ALA A 1 105 ? -13.602 -6.434 16.329 1.00 55.97 105 ALA A CA 1
ATOM 830 C C . ALA A 1 105 ? -12.585 -6.296 15.188 1.00 55.97 105 ALA A C 1
ATOM 832 O O . ALA A 1 105 ? -11.783 -7.189 14.915 1.00 55.97 105 ALA A O 1
ATOM 833 N N . MET A 1 106 ? -12.606 -5.141 14.513 1.00 60.44 106 MET A N 1
ATOM 834 C CA . MET A 1 106 ? -11.537 -4.782 13.584 1.00 60.44 106 MET A CA 1
ATOM 835 C C . MET A 1 106 ? -10.183 -4.928 14.297 1.00 60.44 106 MET A C 1
ATOM 837 O O . MET A 1 106 ? -10.096 -4.680 15.510 1.00 60.44 106 MET A O 1
ATOM 841 N N . PRO A 1 107 ? -9.129 -5.365 13.581 1.00 65.62 107 PRO A N 1
ATOM 842 C CA . PRO A 1 107 ? -7.821 -5.526 14.188 1.00 65.62 107 PRO A CA 1
ATOM 843 C C . PRO A 1 107 ? -7.431 -4.203 14.836 1.00 65.62 107 PRO A C 1
ATOM 845 O O . PRO A 1 107 ? -7.680 -3.132 14.278 1.00 65.62 107 PRO A O 1
ATOM 848 N N . LYS A 1 108 ? -6.863 -4.274 16.044 1.00 69.88 108 LYS A N 1
ATOM 849 C CA . LYS A 1 108 ? -6.489 -3.060 16.765 1.00 69.88 108 LYS A CA 1
ATOM 850 C C . LYS A 1 108 ? -5.535 -2.252 15.885 1.00 69.88 108 LYS A C 1
ATOM 852 O O . LYS A 1 108 ? -4.561 -2.826 15.395 1.00 69.88 108 LYS A O 1
ATOM 857 N N . PRO A 1 109 ? -5.789 -0.951 15.692 1.00 78.94 109 PRO A N 1
ATOM 858 C CA . PRO A 1 109 ? -4.835 -0.120 14.995 1.00 78.94 109 PRO A CA 1
ATOM 859 C C . PRO A 1 109 ? -3.491 -0.115 15.721 1.00 78.94 109 PRO A C 1
ATOM 861 O O . PRO A 1 109 ? -3.417 -0.264 16.948 1.00 78.94 109 PRO A O 1
ATOM 864 N N . LEU A 1 110 ? -2.426 0.076 14.953 1.00 83.00 110 LEU A N 1
ATOM 865 C CA . LEU A 1 110 ? -1.081 0.253 15.471 1.00 83.00 110 LEU A CA 1
ATOM 866 C C . LEU A 1 110 ? -1.039 1.448 16.422 1.00 83.00 110 LEU A C 1
ATOM 8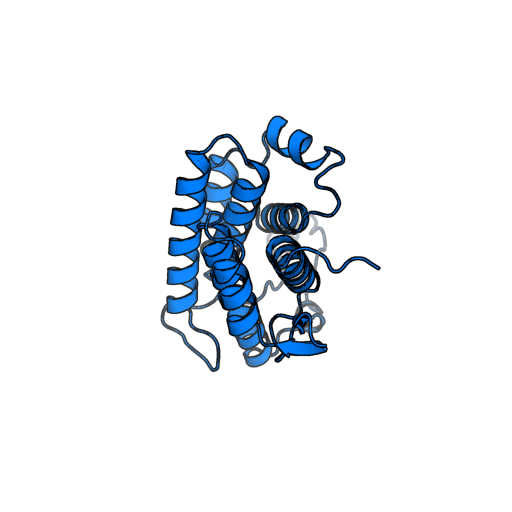68 O O . LEU A 1 110 ? -1.590 2.515 16.149 1.00 83.00 110 LEU A O 1
ATOM 872 N N . VAL A 1 111 ? -0.361 1.269 17.552 1.00 75.75 111 VAL A N 1
ATOM 873 C CA . VAL A 1 111 ? -0.283 2.286 18.602 1.00 75.75 111 VAL A CA 1
ATOM 874 C C . VAL A 1 111 ? 0.991 3.100 18.431 1.00 75.75 111 VAL A C 1
ATOM 876 O O . VAL A 1 111 ? 2.089 2.549 18.406 1.00 75.75 111 VAL A O 1
ATOM 879 N N . ARG A 1 112 ? 0.854 4.430 18.371 1.00 72.44 112 ARG A N 1
ATOM 880 C CA . ARG A 1 112 ? 1.975 5.366 18.186 1.00 72.44 112 ARG A CA 1
ATOM 881 C C . ARG A 1 112 ? 3.156 5.061 19.117 1.00 72.44 112 ARG A C 1
ATOM 883 O O . ARG A 1 112 ? 2.981 4.968 20.329 1.00 72.44 112 ARG A O 1
ATOM 890 N N . GLY A 1 113 ? 4.356 4.964 18.541 1.00 73.44 113 GLY A N 1
ATOM 891 C CA . GLY A 1 113 ? 5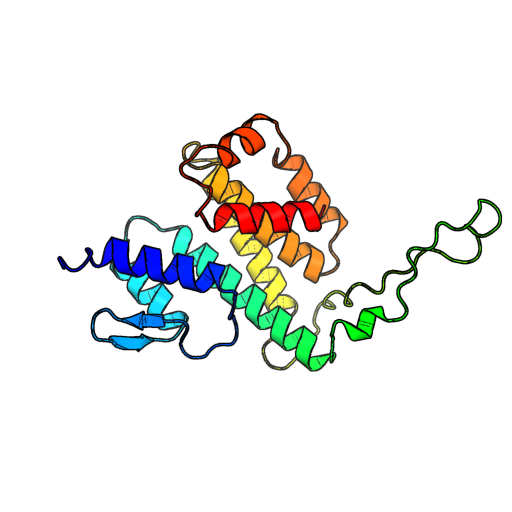.601 4.686 19.265 1.00 73.44 113 GLY A CA 1
ATOM 892 C C . GLY A 1 113 ? 5.787 3.230 19.709 1.00 73.44 113 GLY A C 1
ATOM 893 O O . GLY A 1 113 ? 6.803 2.918 20.329 1.00 73.44 113 GLY A O 1
ATOM 894 N N . HIS A 1 114 ? 4.842 2.332 19.408 1.00 80.25 114 HIS A N 1
ATOM 895 C CA . HIS A 1 114 ? 4.995 0.900 19.644 1.00 80.25 114 HIS A CA 1
ATOM 896 C C . HIS A 1 114 ? 5.611 0.211 18.420 1.00 80.25 114 HIS A C 1
ATOM 898 O O . HIS A 1 114 ? 5.269 0.534 17.277 1.00 80.25 114 HIS A O 1
ATOM 904 N N . ASN A 1 115 ? 6.523 -0.727 18.679 1.00 84.00 115 ASN A N 1
ATOM 905 C CA . ASN A 1 115 ? 7.298 -1.454 17.678 1.00 84.00 115 ASN A CA 1
ATOM 906 C C . ASN A 1 115 ? 7.392 -2.927 18.089 1.00 84.00 115 ASN A C 1
ATOM 908 O O . ASN A 1 115 ? 7.505 -3.215 19.283 1.00 84.00 115 ASN A O 1
ATOM 912 N N . GLY A 1 116 ? 7.425 -3.823 17.105 1.00 85.56 116 GLY A N 1
ATOM 913 C CA . GLY A 1 116 ? 7.634 -5.255 17.305 1.00 85.56 116 GLY A CA 1
ATOM 914 C C . GLY A 1 116 ? 8.586 -5.834 16.262 1.00 85.56 116 GLY A C 1
ATOM 915 O O . GLY A 1 116 ? 9.310 -5.105 15.575 1.00 85.56 116 GLY A O 1
ATOM 916 N N . ILE A 1 117 ? 8.650 -7.160 16.160 1.00 85.06 117 ILE A N 1
ATOM 917 C CA . ILE A 1 117 ? 9.586 -7.804 15.229 1.00 85.06 117 ILE A CA 1
ATOM 918 C C . ILE A 1 117 ? 9.035 -7.672 13.808 1.00 85.06 117 ILE A C 1
ATOM 920 O O . ILE A 1 117 ? 8.011 -8.254 13.473 1.00 85.06 117 ILE A O 1
ATOM 924 N N . GLY A 1 118 ? 9.738 -6.920 12.958 1.00 83.62 118 GLY A N 1
ATOM 925 C CA . GLY A 1 118 ? 9.359 -6.747 11.553 1.00 83.62 118 GLY A CA 1
ATOM 926 C C . GLY A 1 118 ? 8.271 -5.700 11.302 1.00 83.62 118 GLY A C 1
ATOM 927 O O . GLY A 1 118 ? 7.828 -5.580 10.166 1.00 83.62 118 GLY A O 1
ATOM 928 N N . TRP A 1 119 ? 7.868 -4.921 12.313 1.00 88.44 119 TRP A N 1
ATOM 929 C CA . TRP A 1 119 ? 6.909 -3.826 12.154 1.00 88.44 119 TRP A CA 1
ATOM 930 C C . TRP A 1 119 ? 7.181 -2.670 13.124 1.00 88.44 119 TRP A C 1
ATOM 932 O O . TRP A 1 119 ? 7.710 -2.844 14.223 1.00 88.44 119 TRP A O 1
ATOM 942 N N . SER A 1 120 ? 6.817 -1.458 12.710 1.00 90.56 120 SER A N 1
ATOM 943 C CA . SER A 1 120 ? 6.961 -0.247 13.517 1.00 90.56 120 SER A CA 1
ATOM 944 C C . SER A 1 120 ? 5.886 0.761 13.147 1.00 90.56 120 SER A C 1
ATOM 946 O O . SER A 1 120 ? 5.628 1.008 11.967 1.00 90.56 120 SER A O 1
ATOM 948 N N . THR A 1 121 ? 5.286 1.380 14.163 1.00 88.88 121 THR A N 1
ATOM 949 C CA . THR A 1 121 ? 4.275 2.419 13.944 1.00 88.88 121 THR A CA 1
ATOM 950 C C . THR A 1 121 ? 4.875 3.663 13.286 1.00 88.88 121 THR A C 1
ATOM 952 O O . THR A 1 121 ? 4.254 4.264 12.409 1.00 88.88 121 THR A O 1
ATOM 955 N N . ASP A 1 122 ? 6.107 4.019 13.655 1.00 91.50 122 ASP A N 1
ATOM 956 C CA . ASP A 1 122 ? 6.814 5.159 13.067 1.00 91.50 122 ASP A CA 1
ATOM 957 C C . ASP A 1 122 ? 7.164 4.884 11.597 1.00 91.50 122 ASP A C 1
ATOM 959 O O . ASP A 1 122 ? 6.918 5.733 10.741 1.00 91.50 122 ASP A O 1
ATOM 963 N N . ALA A 1 123 ? 7.611 3.663 11.275 1.00 92.12 123 ALA A N 1
ATOM 964 C CA . ALA A 1 123 ? 7.874 3.265 9.891 1.00 92.12 123 ALA A CA 1
ATOM 965 C C . ALA A 1 123 ? 6.614 3.353 9.011 1.00 92.12 123 ALA A C 1
ATOM 967 O O . ALA A 1 123 ? 6.676 3.851 7.889 1.00 92.12 123 ALA A O 1
ATOM 968 N N . ILE A 1 124 ? 5.453 2.929 9.521 1.00 93.62 124 ILE A N 1
ATOM 969 C CA . ILE A 1 124 ? 4.181 3.025 8.786 1.00 93.62 124 ILE A CA 1
ATOM 970 C C . ILE A 1 124 ? 3.723 4.480 8.631 1.00 93.62 124 ILE A C 1
ATOM 972 O O . ILE A 1 124 ? 3.200 4.848 7.577 1.00 93.62 124 ILE A O 1
ATOM 976 N N . SER A 1 125 ? 3.986 5.339 9.617 1.00 93.69 125 SER A N 1
ATOM 977 C CA . SER A 1 125 ? 3.762 6.782 9.483 1.00 93.69 125 SER A CA 1
ATOM 978 C C . SER A 1 125 ? 4.639 7.405 8.388 1.00 93.69 125 SER A C 1
ATOM 980 O O . SER A 1 125 ? 4.148 8.210 7.591 1.00 93.69 125 SER A O 1
ATOM 982 N N . ASP A 1 126 ? 5.913 7.020 8.303 1.00 94.62 126 ASP A N 1
ATOM 983 C CA . ASP A 1 126 ? 6.820 7.478 7.245 1.00 94.62 126 ASP A CA 1
ATOM 984 C C . ASP A 1 126 ? 6.383 6.970 5.865 1.00 94.62 126 ASP A C 1
ATOM 986 O O . ASP A 1 126 ? 6.396 7.724 4.888 1.00 94.62 126 ASP A O 1
ATOM 990 N N . ILE A 1 127 ? 5.918 5.719 5.783 1.00 95.38 127 ILE A N 1
ATOM 991 C CA . ILE A 1 127 ? 5.328 5.157 4.563 1.00 95.38 127 ILE A CA 1
ATOM 992 C C . ILE A 1 127 ? 4.115 5.981 4.114 1.00 95.38 127 ILE A C 1
ATOM 994 O O . ILE A 1 127 ? 4.061 6.381 2.950 1.00 95.38 127 ILE A O 1
ATOM 998 N N . ALA A 1 128 ? 3.178 6.289 5.019 1.00 94.81 128 ALA A N 1
ATOM 999 C CA . ALA A 1 128 ? 2.003 7.104 4.704 1.00 94.81 128 ALA A CA 1
ATOM 1000 C C . ALA A 1 128 ? 2.402 8.478 4.137 1.00 94.81 128 ALA A C 1
ATOM 1002 O O . ALA A 1 128 ? 1.830 8.939 3.149 1.00 94.81 128 ALA A O 1
ATOM 1003 N N . LYS A 1 129 ? 3.439 9.109 4.705 1.00 95.00 129 LYS A N 1
ATOM 1004 C CA . LYS A 1 129 ? 3.969 10.383 4.205 1.00 95.00 129 LYS A CA 1
ATOM 1005 C C . LYS A 1 129 ? 4.544 10.260 2.788 1.00 95.00 129 LYS A C 1
ATOM 1007 O O . LYS A 1 129 ? 4.202 11.072 1.932 1.00 95.00 129 LYS A O 1
ATOM 1012 N N . ARG A 1 130 ? 5.366 9.239 2.513 1.00 94.94 130 ARG A N 1
ATOM 1013 C CA . ARG A 1 130 ? 5.932 9.007 1.166 1.00 94.94 130 ARG A CA 1
ATOM 1014 C C . ARG A 1 130 ? 4.850 8.717 0.122 1.00 94.94 130 ARG A C 1
ATOM 1016 O O . ARG A 1 130 ? 4.958 9.171 -1.018 1.00 94.94 130 ARG A O 1
ATOM 1023 N N . LEU A 1 131 ? 3.805 7.977 0.499 1.00 94.19 131 LEU A N 1
ATOM 1024 C CA . LEU A 1 131 ? 2.660 7.700 -0.373 1.00 94.19 131 LEU A CA 1
ATOM 1025 C C . LEU A 1 131 ? 1.868 8.975 -0.673 1.00 94.19 131 LEU A C 1
ATOM 1027 O O . LEU A 1 131 ? 1.551 9.217 -1.834 1.00 94.19 131 LEU A O 1
ATOM 1031 N N . ARG A 1 132 ? 1.640 9.838 0.327 1.00 93.25 132 ARG A N 1
ATOM 1032 C CA . ARG A 1 132 ? 1.026 11.158 0.116 1.00 93.25 132 ARG A CA 1
ATOM 1033 C C . ARG A 1 132 ? 1.816 11.998 -0.881 1.00 93.25 132 ARG A C 1
ATOM 1035 O O . ARG A 1 132 ? 1.248 12.489 -1.850 1.00 93.25 132 ARG A O 1
ATOM 1042 N N . GLU A 1 133 ? 3.125 12.120 -0.671 1.00 91.88 133 GLU A N 1
ATOM 1043 C CA . GLU A 1 133 ? 4.015 12.868 -1.567 1.00 91.88 133 GLU A CA 1
ATOM 1044 C C . GLU A 1 133 ? 3.979 12.307 -2.998 1.00 91.88 133 GLU A C 1
ATOM 1046 O O . GLU A 1 133 ? 3.950 13.074 -3.960 1.00 91.88 133 GLU A O 1
ATOM 1051 N N . SER A 1 134 ? 3.912 10.979 -3.141 1.00 89.56 134 SER A N 1
ATOM 1052 C CA . SER A 1 134 ? 3.795 10.311 -4.444 1.00 89.56 134 SER A CA 1
ATOM 1053 C C . SER A 1 134 ? 2.445 10.591 -5.114 1.00 89.56 134 SER A C 1
ATOM 1055 O O . SER A 1 134 ? 2.414 10.936 -6.291 1.00 89.56 134 SER A O 1
ATOM 1057 N N . ALA A 1 135 ? 1.335 10.511 -4.375 1.00 86.12 135 ALA A N 1
ATOM 1058 C CA . ALA A 1 135 ? -0.001 10.808 -4.895 1.00 86.12 135 ALA A CA 1
ATOM 1059 C C . ALA A 1 135 ? -0.143 12.277 -5.324 1.00 86.12 135 ALA A C 1
ATOM 1061 O O . ALA A 1 135 ? -0.721 12.569 -6.372 1.00 86.12 135 ALA A O 1
ATOM 1062 N N . ASP A 1 136 ? 0.405 13.204 -4.535 1.00 86.44 136 ASP A N 1
ATOM 1063 C CA . ASP A 1 136 ? 0.357 14.639 -4.820 1.00 86.44 136 ASP A CA 1
ATOM 1064 C C . ASP A 1 136 ? 1.261 15.023 -6.003 1.00 86.44 136 ASP A C 1
ATOM 1066 O O . ASP A 1 136 ? 0.959 15.976 -6.727 1.00 86.44 136 ASP A O 1
ATOM 1070 N N . ALA A 1 137 ? 2.355 14.285 -6.223 1.00 82.94 137 ALA A N 1
ATOM 1071 C CA . ALA A 1 137 ? 3.170 14.403 -7.427 1.00 82.94 137 ALA A CA 1
ATOM 1072 C C . ALA A 1 137 ? 2.411 13.891 -8.662 1.00 82.94 137 ALA A C 1
ATOM 1074 O O . ALA A 1 137 ? 2.301 14.629 -9.639 1.00 82.94 137 ALA A O 1
ATOM 1075 N N . SER A 1 138 ? 1.807 12.698 -8.588 1.00 76.62 138 SER A N 1
ATOM 1076 C CA . SER A 1 138 ? 1.004 12.125 -9.679 1.00 76.62 138 SER A CA 1
ATOM 1077 C C . SER A 1 138 ? -0.201 12.993 -10.049 1.00 76.62 138 SER A C 1
ATOM 1079 O O . SER A 1 138 ? -0.535 13.101 -11.217 1.00 76.62 138 SER A O 1
ATOM 1081 N N . ALA A 1 139 ? -0.824 13.697 -9.098 1.00 72.56 139 ALA A N 1
ATOM 1082 C CA . ALA A 1 139 ? -1.932 14.613 -9.389 1.00 72.56 139 ALA A CA 1
ATOM 1083 C C . ALA A 1 139 ? -1.563 15.793 -10.312 1.00 72.56 139 ALA A C 1
ATOM 1085 O O . ALA A 1 139 ? -2.454 16.444 -10.864 1.00 72.56 139 ALA A O 1
ATOM 1086 N N . ARG A 1 140 ? -0.268 16.102 -10.465 1.00 67.38 140 ARG A N 1
ATOM 1087 C CA . ARG A 1 140 ? 0.215 17.152 -11.377 1.00 67.38 140 ARG A CA 1
ATOM 1088 C C . ARG A 1 140 ? 0.326 16.651 -12.817 1.00 67.38 140 ARG A C 1
ATOM 1090 O O . ARG A 1 140 ? 0.167 17.454 -13.735 1.00 67.38 140 ARG A O 1
ATOM 1097 N N . ASP A 1 141 ? 0.502 15.345 -12.990 1.00 63.16 141 ASP A N 1
ATOM 1098 C CA . ASP A 1 141 ? 0.575 14.662 -14.275 1.00 63.16 141 ASP A CA 1
ATOM 1099 C C . ASP A 1 141 ? -0.796 14.029 -14.567 1.00 63.16 141 ASP A C 1
ATOM 1101 O O . ASP A 1 141 ? -1.088 12.906 -14.172 1.00 63.16 141 ASP A O 1
ATOM 1105 N N . ARG A 1 142 ? -1.677 14.771 -15.254 1.00 56.91 142 ARG A N 1
ATOM 1106 C CA . ARG A 1 142 ? -3.074 14.373 -15.569 1.00 56.91 142 ARG A CA 1
ATOM 1107 C C . ARG A 1 142 ? -3.221 13.127 -16.466 1.00 56.91 142 ARG A C 1
ATOM 1109 O O . ARG A 1 142 ? -4.307 12.875 -16.975 1.00 56.91 142 ARG A O 1
ATOM 1116 N N . GLU A 1 143 ? -2.139 12.409 -16.739 1.00 56.84 143 GLU A N 1
ATOM 1117 C CA . GLU A 1 143 ? -2.110 11.296 -17.691 1.00 56.84 143 GLU A CA 1
ATOM 1118 C C . GLU A 1 143 ? -2.447 9.938 -17.049 1.00 56.84 143 GLU A C 1
ATOM 1120 O O . GLU A 1 143 ? -2.777 9.011 -17.783 1.00 56.84 143 GLU A O 1
ATOM 1125 N N . ASP A 1 144 ? -2.429 9.810 -15.711 1.00 66.94 144 ASP A N 1
ATOM 1126 C CA . ASP A 1 144 ? -2.664 8.525 -15.026 1.00 66.94 144 ASP A CA 1
ATOM 1127 C C . ASP A 1 144 ? -3.447 8.664 -13.699 1.00 66.94 144 ASP A C 1
ATOM 1129 O O . ASP A 1 144 ? -2.927 8.503 -12.587 1.00 66.94 144 ASP A O 1
ATOM 1133 N N . ASP A 1 145 ? -4.741 8.978 -13.813 1.00 70.94 145 ASP A N 1
ATOM 1134 C CA . ASP A 1 145 ? -5.649 9.080 -12.661 1.00 70.94 145 ASP A CA 1
ATOM 1135 C C . ASP A 1 145 ? -5.801 7.738 -11.913 1.00 70.94 145 ASP A C 1
ATOM 1137 O O . ASP A 1 145 ? -5.940 7.713 -10.688 1.00 70.94 145 ASP A O 1
ATOM 1141 N N . VAL A 1 146 ? -5.708 6.606 -12.620 1.00 72.69 146 VAL A N 1
ATOM 1142 C CA . VAL A 1 146 ? -5.851 5.261 -12.040 1.00 72.69 146 VAL A CA 1
ATOM 1143 C C . VAL A 1 146 ? -4.697 4.950 -11.082 1.00 72.69 146 VAL A C 1
ATOM 1145 O O . VAL A 1 146 ? -4.939 4.509 -9.952 1.00 72.69 146 VAL A O 1
ATOM 1148 N N . GLN A 1 147 ? -3.453 5.249 -11.469 1.00 77.94 147 GLN A N 1
ATOM 1149 C CA . GLN A 1 147 ? -2.302 5.122 -10.575 1.00 77.94 147 GLN A CA 1
ATOM 1150 C C . GLN A 1 147 ? -2.444 6.032 -9.352 1.00 77.94 147 GLN A C 1
ATOM 1152 O O . GLN A 1 147 ? -2.220 5.587 -8.223 1.00 77.94 147 GLN A O 1
ATOM 1157 N N . ARG A 1 148 ? -2.862 7.289 -9.545 1.00 83.62 148 ARG A N 1
ATOM 1158 C CA . ARG A 1 148 ? -3.077 8.238 -8.443 1.00 83.62 148 ARG A CA 1
ATOM 1159 C C . ARG A 1 148 ? -4.058 7.682 -7.406 1.00 83.62 148 ARG A C 1
ATOM 1161 O O . ARG A 1 148 ? -3.754 7.714 -6.211 1.00 83.62 148 ARG A O 1
ATOM 1168 N N . TYR A 1 149 ? -5.205 7.152 -7.832 1.00 84.62 149 TYR A N 1
ATOM 1169 C CA . TYR A 1 149 ? -6.187 6.555 -6.920 1.00 84.62 149 TYR A CA 1
ATOM 1170 C C . TYR A 1 149 ? -5.661 5.289 -6.234 1.00 84.62 149 TYR A C 1
ATOM 1172 O O . TYR A 1 149 ? -5.913 5.082 -5.043 1.00 84.62 149 TYR A O 1
ATOM 1180 N N . GLY A 1 150 ? -4.853 4.483 -6.926 1.00 84.38 150 GLY A N 1
ATOM 1181 C CA . GLY A 1 150 ? -4.146 3.362 -6.309 1.00 84.38 150 GLY A CA 1
ATOM 1182 C C . GLY A 1 150 ? -3.239 3.803 -5.151 1.00 84.38 150 GLY A C 1
ATOM 1183 O O . GLY A 1 150 ? -3.286 3.223 -4.064 1.00 84.38 150 GLY A O 1
ATOM 1184 N N . VAL A 1 151 ? -2.466 4.879 -5.337 1.00 88.75 151 VAL A N 1
ATOM 1185 C CA . VAL A 1 151 ? -1.589 5.430 -4.285 1.00 88.75 151 VAL A CA 1
ATOM 1186 C C . VAL A 1 151 ? -2.392 6.028 -3.129 1.00 88.75 151 VAL A C 1
ATOM 1188 O O . VAL A 1 151 ? -2.053 5.783 -1.972 1.00 88.75 151 VAL A O 1
ATOM 1191 N N . ILE A 1 152 ? -3.475 6.758 -3.415 1.00 90.81 152 ILE A N 1
ATOM 1192 C CA . ILE A 1 152 ? -4.384 7.294 -2.383 1.00 90.81 152 ILE A CA 1
ATOM 1193 C C . ILE A 1 152 ? -4.955 6.167 -1.524 1.00 90.81 152 ILE A C 1
ATOM 1195 O O . ILE A 1 152 ? -5.032 6.299 -0.306 1.00 90.81 152 ILE A O 1
ATOM 1199 N N . SER A 1 153 ? -5.310 5.043 -2.143 1.00 91.00 153 SER A N 1
ATOM 1200 C CA . SER A 1 153 ? -5.825 3.879 -1.422 1.00 91.00 153 SER A CA 1
ATOM 1201 C C . SER A 1 153 ? -4.776 3.284 -0.486 1.00 91.00 153 SER A C 1
ATOM 1203 O O . SER A 1 153 ? -5.085 2.960 0.658 1.00 91.00 153 SER A O 1
ATOM 1205 N N . LEU A 1 154 ? -3.522 3.170 -0.939 1.00 92.12 154 LEU A N 1
ATOM 1206 C CA . LEU A 1 154 ? -2.407 2.715 -0.100 1.00 92.12 154 LEU A CA 1
ATOM 1207 C C . LEU A 1 154 ? -2.130 3.677 1.059 1.00 92.12 154 LEU A C 1
ATOM 1209 O O . LEU A 1 154 ? -1.887 3.228 2.178 1.00 92.12 154 LEU A O 1
ATOM 1213 N N . GLU A 1 155 ? -2.190 4.986 0.811 1.00 94.38 155 GLU A N 1
ATOM 1214 C CA . GLU A 1 155 ? -2.066 6.002 1.858 1.00 94.38 155 GLU A CA 1
ATOM 1215 C C . GLU A 1 155 ? -3.189 5.855 2.893 1.00 94.38 155 GLU A C 1
ATOM 1217 O O . GLU A 1 155 ? -2.918 5.798 4.092 1.00 94.38 155 GLU A O 1
ATOM 1222 N N . ALA A 1 156 ? -4.439 5.751 2.438 1.00 91.88 156 ALA A N 1
ATOM 1223 C CA . ALA A 1 156 ? -5.598 5.586 3.305 1.00 91.88 156 ALA A CA 1
ATOM 1224 C C . ALA A 1 156 ? -5.499 4.301 4.137 1.00 91.88 156 ALA A C 1
ATOM 1226 O O . ALA A 1 156 ? -5.763 4.328 5.335 1.00 91.88 156 ALA A O 1
ATOM 1227 N N . TYR A 1 157 ? -5.031 3.202 3.541 1.00 92.19 157 TYR A N 1
ATOM 1228 C CA . TYR A 1 157 ? -4.791 1.951 4.254 1.00 92.19 157 TYR A CA 1
ATOM 1229 C C . TYR A 1 157 ? -3.704 2.087 5.333 1.00 92.19 157 TYR A C 1
ATOM 1231 O O . TYR A 1 157 ? -3.867 1.572 6.442 1.00 92.19 157 TYR A O 1
ATOM 1239 N N . ALA A 1 158 ? -2.625 2.828 5.060 1.00 93.38 158 ALA A N 1
ATOM 1240 C CA . ALA A 1 158 ? -1.610 3.132 6.067 1.00 93.38 158 ALA A CA 1
ATOM 1241 C C . ALA A 1 158 ? -2.175 4.001 7.205 1.00 93.38 158 ALA A C 1
ATOM 1243 O O . ALA A 1 158 ? -1.943 3.702 8.373 1.00 93.38 158 ALA A O 1
ATOM 1244 N N . LEU A 1 159 ? -2.952 5.043 6.888 1.00 91.62 159 LEU A N 1
ATOM 1245 C CA . LEU A 1 159 ? -3.595 5.915 7.880 1.00 91.62 159 LEU A CA 1
ATOM 1246 C C . LEU A 1 159 ? -4.586 5.149 8.763 1.00 91.62 159 LEU A C 1
ATOM 1248 O O . LEU A 1 159 ? -4.537 5.273 9.986 1.00 91.62 159 LEU A O 1
ATOM 1252 N N . TRP A 1 160 ? -5.431 4.321 8.156 1.00 90.31 160 TRP A N 1
ATOM 1253 C CA . TRP A 1 160 ? -6.368 3.451 8.860 1.00 90.31 160 TRP A CA 1
ATOM 1254 C C . TRP A 1 160 ? -5.641 2.468 9.785 1.00 90.31 160 TRP A C 1
ATOM 1256 O O . TRP A 1 160 ? -5.976 2.337 10.959 1.00 90.31 160 TRP A O 1
ATOM 1266 N N . SER A 1 161 ? -4.546 1.867 9.310 1.00 89.94 161 SER A N 1
ATOM 1267 C CA . SER A 1 161 ? -3.723 0.968 10.131 1.00 89.94 161 SER A CA 1
ATOM 1268 C C . SER A 1 161 ? -3.105 1.661 11.353 1.00 89.94 161 SER A C 1
ATOM 1270 O O . SER A 1 161 ? -2.774 0.993 12.327 1.00 89.94 161 SER A O 1
ATOM 1272 N N . LEU A 1 162 ? -2.958 2.990 11.323 1.00 89.50 162 LEU A N 1
ATOM 1273 C CA . LEU A 1 162 ? -2.499 3.829 12.437 1.00 89.50 162 LEU A CA 1
ATOM 1274 C C . LEU A 1 162 ? -3.651 4.347 13.325 1.00 89.50 162 LEU A C 1
ATOM 1276 O O . LEU A 1 162 ? -3.408 5.138 14.237 1.00 89.50 162 LEU A O 1
ATOM 1280 N N . GLY A 1 163 ? -4.900 3.970 13.038 1.00 86.75 163 GLY A N 1
ATOM 1281 C CA . GLY A 1 163 ? -6.101 4.424 13.747 1.00 86.75 163 GLY A CA 1
ATOM 1282 C C . GLY A 1 163 ? -6.493 5.863 13.412 1.00 86.75 163 GLY A C 1
ATOM 1283 O O . GLY A 1 163 ? -7.157 6.532 14.203 1.00 86.75 163 GLY A O 1
ATOM 1284 N N . ARG A 1 164 ? -6.034 6.377 12.265 1.00 88.62 164 ARG A N 1
ATOM 1285 C CA . ARG A 1 164 ? -6.303 7.739 11.777 1.00 88.62 164 ARG A CA 1
ATOM 1286 C C . ARG A 1 164 ? -7.440 7.721 10.755 1.00 88.62 164 ARG A C 1
ATOM 1288 O O . ARG A 1 164 ? -7.319 8.274 9.665 1.00 88.62 164 ARG A O 1
ATOM 1295 N N . ASP A 1 165 ? -8.542 7.075 11.119 1.00 86.06 165 ASP A N 1
ATOM 1296 C CA . ASP A 1 165 ? -9.657 6.752 10.217 1.00 86.06 165 ASP A CA 1
ATOM 1297 C C . ASP A 1 165 ? -10.301 8.003 9.613 1.00 86.06 165 ASP A C 1
ATOM 1299 O O . ASP A 1 165 ? -10.612 8.043 8.425 1.00 86.06 165 ASP A O 1
ATOM 1303 N N . SER A 1 166 ? -10.436 9.069 10.409 1.00 84.44 166 SER A N 1
ATOM 1304 C CA . SER A 1 166 ? -10.967 10.351 9.936 1.00 84.44 166 SER A CA 1
ATOM 1305 C C . SER A 1 166 ? -10.096 10.973 8.846 1.00 84.44 166 SER A C 1
ATOM 1307 O O . SER A 1 166 ? -10.624 11.526 7.885 1.00 84.44 166 SER A O 1
ATOM 1309 N N . GLU A 1 167 ? -8.773 10.856 8.962 1.00 89.56 167 GLU A N 1
ATOM 1310 C CA . GLU A 1 167 ? -7.837 11.349 7.952 1.00 89.56 167 GLU A CA 1
ATOM 1311 C C . GLU A 1 167 ? -7.816 10.455 6.712 1.00 89.56 167 GLU A C 1
ATOM 1313 O O . GLU A 1 167 ? -7.716 10.969 5.601 1.00 89.56 167 GLU A O 1
ATOM 1318 N N . ALA A 1 168 ? -7.941 9.135 6.882 1.00 88.31 168 ALA A N 1
ATOM 1319 C CA . ALA A 1 168 ? -8.076 8.199 5.768 1.00 88.31 168 ALA A CA 1
ATOM 1320 C C . ALA A 1 168 ? -9.346 8.498 4.947 1.00 88.31 168 ALA A C 1
ATOM 1322 O O . ALA A 1 168 ? -9.277 8.654 3.726 1.00 88.31 168 ALA A O 1
ATOM 1323 N N . ALA A 1 169 ? -10.486 8.666 5.623 1.00 85.50 169 ALA A N 1
ATOM 1324 C CA . ALA A 1 169 ? -11.763 8.986 4.994 1.00 85.50 169 ALA A CA 1
ATOM 1325 C C . ALA A 1 169 ? -11.754 10.371 4.327 1.00 85.50 169 ALA A C 1
ATOM 1327 O O . ALA A 1 169 ? -12.222 10.515 3.194 1.00 85.50 169 ALA A O 1
ATOM 1328 N N . ASP A 1 170 ? -11.193 11.389 4.992 1.00 87.88 170 ASP A N 1
ATOM 1329 C CA . ASP A 1 170 ? -11.047 12.728 4.411 1.00 87.88 170 ASP A CA 1
ATOM 1330 C C . ASP A 1 170 ? -10.147 12.700 3.172 1.00 87.88 170 ASP A C 1
ATOM 1332 O O . ASP A 1 170 ? -10.478 13.297 2.145 1.00 87.88 170 ASP A O 1
ATOM 1336 N N . ARG A 1 171 ? -9.054 11.929 3.209 1.00 88.50 171 ARG A N 1
ATOM 1337 C CA . ARG A 1 171 ? -8.147 11.773 2.069 1.00 88.50 171 ARG A CA 1
ATOM 1338 C C . ARG A 1 171 ? -8.842 11.154 0.857 1.00 88.50 171 ARG A C 1
ATOM 1340 O O . ARG A 1 171 ? -8.721 11.692 -0.244 1.00 88.50 171 ARG A O 1
ATOM 1347 N N . ILE A 1 172 ? -9.590 10.067 1.047 1.00 86.94 172 ILE A N 1
ATOM 1348 C CA . ILE A 1 172 ? -10.359 9.431 -0.035 1.00 86.94 172 ILE A CA 1
ATOM 1349 C C . ILE A 1 172 ? -11.385 10.424 -0.592 1.00 86.94 172 ILE A C 1
ATOM 1351 O O . ILE A 1 172 ? -11.410 10.680 -1.798 1.00 86.94 172 ILE A O 1
ATOM 1355 N N . LYS A 1 173 ? -12.171 11.064 0.280 1.00 85.50 173 LYS A N 1
ATOM 1356 C CA . LYS A 1 173 ? -13.237 11.992 -0.116 1.00 85.50 173 LYS A CA 1
ATOM 1357 C C . LYS A 1 173 ? -12.720 13.208 -0.887 1.00 85.50 173 LYS A C 1
ATOM 1359 O O . LYS A 1 173 ? -13.260 13.547 -1.935 1.00 85.50 173 LYS A O 1
ATOM 1364 N N . THR A 1 174 ? -11.685 13.870 -0.381 1.00 86.19 174 THR A N 1
ATOM 1365 C CA . THR A 1 174 ? -11.136 15.102 -0.978 1.00 86.19 174 THR A CA 1
ATOM 1366 C C . THR A 1 174 ? -10.397 14.854 -2.288 1.00 86.19 174 THR A C 1
ATOM 1368 O O . THR A 1 174 ? -10.199 15.780 -3.071 1.00 86.19 174 THR A O 1
ATOM 1371 N N . SER A 1 175 ? -10.003 13.609 -2.556 1.00 82.44 175 SER A N 1
ATOM 1372 C CA . SER A 1 175 ? -9.271 13.262 -3.769 1.00 82.44 175 SER A CA 1
ATOM 1373 C C . SER A 1 175 ? -10.136 13.097 -5.024 1.00 82.44 175 SER A C 1
ATOM 1375 O O . SER A 1 175 ? -9.568 12.948 -6.108 1.00 82.44 175 SER A O 1
ATOM 1377 N N . GLY A 1 176 ? -11.469 13.131 -4.895 1.00 79.50 176 GLY A N 1
ATOM 1378 C CA . GLY A 1 176 ? -12.395 12.823 -5.993 1.00 79.50 176 GLY A CA 1
ATOM 1379 C C . GLY A 1 176 ? -12.442 11.330 -6.331 1.00 79.50 176 GLY A C 1
ATOM 1380 O O . GLY A 1 176 ? -12.776 10.954 -7.447 1.00 79.50 176 GLY A O 1
ATOM 1381 N N . PHE A 1 177 ? -12.067 10.465 -5.381 1.00 73.50 177 PHE A N 1
ATOM 1382 C CA . PHE A 1 177 ? -11.932 9.016 -5.576 1.00 73.50 177 PHE A CA 1
ATOM 1383 C C . PHE A 1 177 ? -13.191 8.340 -6.134 1.00 73.50 177 PHE A C 1
ATOM 1385 O O . PHE A 1 177 ? -13.106 7.415 -6.936 1.00 73.50 177 PHE A O 1
ATOM 1392 N N . PHE A 1 178 ? -14.365 8.814 -5.712 1.00 74.44 178 PHE A N 1
ATOM 1393 C CA . PHE A 1 178 ? -15.666 8.292 -6.135 1.00 74.44 178 PHE A CA 1
ATOM 1394 C C . PHE A 1 178 ? -16.328 9.127 -7.240 1.00 74.44 178 PHE A C 1
ATOM 1396 O O . PHE A 1 178 ? -17.509 8.929 -7.533 1.00 74.44 178 PHE A O 1
ATOM 1403 N N . ASP A 1 179 ? -15.600 10.059 -7.858 1.00 75.62 179 ASP A N 1
ATOM 1404 C CA . ASP A 1 179 ? -16.147 10.839 -8.962 1.00 75.62 179 ASP A CA 1
ATOM 1405 C C . ASP A 1 179 ? -16.393 9.933 -10.174 1.00 75.62 179 ASP A C 1
ATOM 1407 O O . ASP A 1 179 ? -15.627 9.017 -10.480 1.00 75.62 179 ASP A O 1
ATOM 1411 N N . SER A 1 180 ? -17.481 10.188 -10.903 1.00 59.19 180 SER A N 1
ATOM 1412 C CA . SER A 1 180 ? -17.947 9.294 -11.971 1.00 59.19 180 SER A CA 1
ATOM 1413 C C . SER A 1 180 ? -16.901 9.069 -13.071 1.00 59.19 180 SER A C 1
ATOM 1415 O O . SER A 1 180 ? -16.858 7.994 -13.653 1.00 59.19 180 SER A O 1
ATOM 1417 N N . GLN A 1 181 ? -16.020 10.043 -13.324 1.00 65.12 181 GLN A N 1
ATOM 1418 C CA . GLN A 1 181 ? -14.933 9.914 -14.303 1.00 65.12 181 GLN A CA 1
ATOM 1419 C C . GLN A 1 181 ? -13.847 8.919 -13.861 1.00 65.12 181 GLN A C 1
ATOM 1421 O O . GLN A 1 181 ? -13.357 8.159 -14.692 1.00 65.12 181 GLN A O 1
ATOM 1426 N N . ALA A 1 182 ? -13.529 8.865 -12.564 1.00 62.88 182 ALA A N 1
ATOM 1427 C CA . ALA A 1 182 ? -12.581 7.906 -11.999 1.00 62.88 182 ALA A CA 1
ATOM 1428 C C . ALA A 1 182 ? -13.100 6.467 -12.126 1.00 62.88 182 ALA A C 1
ATOM 1430 O O . ALA A 1 182 ? -12.380 5.557 -12.533 1.00 62.88 182 ALA A O 1
ATOM 1431 N N . ILE A 1 183 ? -14.389 6.275 -11.836 1.00 65.75 183 ILE A N 1
ATOM 1432 C CA . ILE A 1 183 ? -15.063 4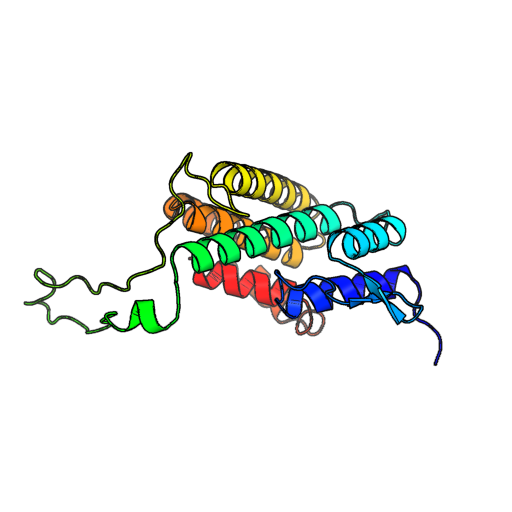.977 -11.941 1.00 65.75 183 ILE A CA 1
ATOM 1433 C C . ILE A 1 183 ? -15.143 4.511 -13.401 1.00 65.75 183 ILE A C 1
ATOM 1435 O O . ILE A 1 183 ? -14.953 3.329 -13.676 1.00 65.75 183 ILE A O 1
ATOM 1439 N N . GLU A 1 184 ? -15.408 5.417 -14.345 1.00 68.31 184 GLU A N 1
ATOM 1440 C CA . GLU A 1 184 ? -15.424 5.082 -15.773 1.00 68.31 184 GLU A CA 1
ATOM 1441 C C . GLU A 1 184 ? -14.023 4.760 -16.319 1.00 68.31 184 GLU A C 1
ATOM 1443 O O . GLU A 1 184 ? -13.889 3.836 -17.120 1.00 68.31 184 GLU A O 1
ATOM 1448 N N . ALA A 1 185 ? -12.965 5.427 -15.838 1.00 65.88 185 ALA A N 1
ATOM 1449 C CA . ALA A 1 185 ? -11.586 5.093 -16.209 1.00 65.88 185 ALA A CA 1
ATOM 1450 C C . ALA A 1 185 ? -11.223 3.639 -15.844 1.00 65.88 185 ALA A C 1
ATOM 1452 O O . ALA A 1 185 ? -10.633 2.923 -16.656 1.00 65.88 185 ALA A O 1
ATOM 1453 N N . LEU A 1 186 ? -11.667 3.164 -14.674 1.00 64.38 186 LEU A N 1
ATOM 1454 C CA . LEU A 1 186 ? -11.440 1.792 -14.193 1.00 64.38 186 LEU A CA 1
ATOM 1455 C C . LEU A 1 186 ? -12.177 0.716 -15.005 1.00 64.38 186 LEU A C 1
ATOM 1457 O O . LEU A 1 186 ? -11.751 -0.436 -15.014 1.00 64.38 186 LEU A O 1
ATOM 1461 N N . LYS A 1 187 ? -13.284 1.073 -15.668 1.00 65.94 187 LYS A N 1
ATOM 1462 C CA . LYS A 1 187 ? -14.088 0.155 -16.495 1.00 65.94 187 LYS A CA 1
ATOM 1463 C C . LYS A 1 187 ? -13.556 -0.004 -17.917 1.00 65.94 187 LYS A C 1
ATOM 1465 O O . LYS A 1 187 ? -14.081 -0.826 -18.664 1.00 65.94 187 LYS A O 1
ATOM 1470 N N . SER A 1 188 ? -12.575 0.797 -18.328 1.00 64.56 188 SER A N 1
ATOM 1471 C CA . SER A 1 188 ? -12.016 0.683 -19.672 1.00 64.56 188 SER A CA 1
ATOM 1472 C C . SER A 1 188 ? -11.186 -0.605 -19.817 1.00 64.56 188 SER A C 1
ATOM 1474 O O . SER A 1 188 ? -10.451 -0.997 -18.909 1.00 64.56 188 SER A O 1
ATOM 1476 N N . ASP A 1 189 ? -11.311 -1.273 -20.972 1.00 52.22 189 ASP A N 1
ATOM 1477 C CA . ASP A 1 189 ? -10.805 -2.636 -21.248 1.00 52.22 189 ASP A CA 1
ATOM 1478 C C . ASP A 1 189 ? -9.291 -2.845 -21.002 1.00 52.22 189 ASP A C 1
ATOM 1480 O O . ASP A 1 189 ? -8.828 -3.983 -20.939 1.00 52.22 189 ASP A O 1
ATOM 1484 N N . GLY A 1 190 ? -8.507 -1.773 -20.836 1.00 56.03 190 GLY A N 1
ATOM 1485 C CA . GLY A 1 190 ? -7.068 -1.829 -20.559 1.00 56.03 190 GLY A CA 1
ATOM 1486 C C . GLY A 1 190 ? -6.683 -2.070 -19.093 1.00 56.03 190 GLY A C 1
ATOM 1487 O O . GLY A 1 190 ? -5.562 -2.508 -18.843 1.00 56.03 190 GLY A O 1
ATOM 1488 N N . HIS A 1 191 ? -7.584 -1.827 -18.130 1.00 54.28 191 HIS A N 1
ATOM 1489 C CA . HIS A 1 191 ? -7.247 -1.846 -16.696 1.00 54.28 191 HIS A CA 1
ATOM 1490 C C . HIS A 1 191 ? -7.801 -3.048 -15.918 1.00 54.28 191 HIS A C 1
ATOM 1492 O O . HIS A 1 191 ? -7.449 -3.231 -14.757 1.00 54.28 191 HIS A O 1
ATOM 1498 N N . TYR A 1 192 ? -8.605 -3.925 -16.530 1.00 47.22 192 TYR A N 1
ATOM 1499 C CA . TYR A 1 192 ? -9.162 -5.108 -15.846 1.00 47.22 192 TYR A CA 1
ATOM 1500 C C . TYR A 1 192 ? -8.102 -6.080 -15.299 1.00 47.22 192 TYR A C 1
ATOM 1502 O O . TYR A 1 192 ? -8.373 -6.821 -14.355 1.00 47.22 192 TYR A O 1
ATOM 1510 N N . SER A 1 193 ? -6.901 -6.088 -15.882 1.00 49.72 193 SER A N 1
ATOM 1511 C C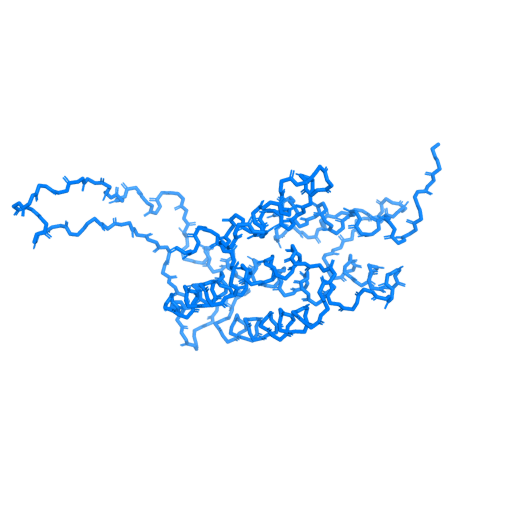A . SER A 1 193 ? -5.748 -6.864 -15.405 1.00 49.72 193 SER A CA 1
ATOM 1512 C C . SER A 1 193 ? -4.742 -6.039 -14.603 1.00 49.72 193 SER A C 1
ATOM 1514 O O . SER A 1 193 ? -3.691 -6.558 -14.230 1.00 49.72 193 SER A O 1
ATOM 1516 N N . ASP A 1 194 ? -5.020 -4.755 -14.393 1.00 64.38 194 ASP A N 1
ATOM 1517 C CA . ASP A 1 194 ? -4.093 -3.815 -13.791 1.00 64.38 194 ASP A CA 1
ATOM 1518 C C . ASP A 1 194 ? -4.252 -3.821 -12.267 1.00 64.38 194 ASP A C 1
ATOM 1520 O O . ASP A 1 194 ? -5.351 -3.694 -11.718 1.00 64.38 194 ASP A O 1
ATOM 1524 N N . TYR A 1 195 ? -3.131 -3.983 -11.568 1.00 65.94 195 TYR A N 1
ATOM 1525 C CA . TYR A 1 195 ? -3.080 -4.083 -10.109 1.00 65.94 195 TYR A CA 1
ATOM 1526 C C . TYR A 1 195 ? -3.716 -2.865 -9.417 1.00 65.94 195 TYR A C 1
ATOM 1528 O O . TYR A 1 195 ? -4.246 -2.964 -8.309 1.00 65.94 195 TYR A O 1
ATOM 1536 N N . ASN A 1 196 ? -3.730 -1.721 -10.099 1.00 68.31 196 ASN A N 1
ATOM 1537 C CA . ASN A 1 196 ? -4.357 -0.500 -9.615 1.00 68.31 196 ASN A CA 1
ATOM 1538 C C . ASN A 1 196 ? -5.848 -0.672 -9.284 1.00 68.31 196 ASN A C 1
ATOM 1540 O O . ASN A 1 196 ? -6.307 -0.078 -8.313 1.00 68.31 196 ASN A O 1
ATOM 1544 N N . VAL A 1 197 ? -6.596 -1.528 -9.990 1.00 70.19 197 VAL A N 1
ATOM 1545 C CA . VAL A 1 197 ? -8.008 -1.802 -9.654 1.00 70.19 197 VAL A CA 1
ATOM 1546 C C . VAL A 1 197 ? -8.131 -2.445 -8.270 1.00 70.19 197 VAL A C 1
ATOM 1548 O O . VAL A 1 197 ? -8.994 -2.060 -7.482 1.00 70.19 197 VAL A O 1
ATOM 1551 N N . ALA A 1 198 ? -7.239 -3.383 -7.934 1.00 68.06 198 ALA A N 1
ATOM 1552 C CA . ALA A 1 198 ? -7.212 -4.006 -6.612 1.00 68.06 198 ALA A CA 1
ATOM 1553 C C . ALA A 1 198 ? -6.894 -2.980 -5.513 1.00 68.06 198 ALA A C 1
ATOM 1555 O O . ALA A 1 198 ? -7.500 -3.008 -4.440 1.00 68.06 198 ALA A O 1
ATOM 1556 N N . LEU A 1 199 ? -5.991 -2.035 -5.799 1.00 70.88 199 LEU A N 1
ATOM 1557 C CA . LEU A 1 199 ? -5.711 -0.925 -4.892 1.00 70.88 199 LEU A CA 1
ATOM 1558 C C . LEU A 1 199 ? -6.936 -0.031 -4.700 1.00 70.88 199 LEU A C 1
ATOM 1560 O O . LEU A 1 199 ? -7.261 0.286 -3.561 1.00 70.88 199 LEU A O 1
ATOM 1564 N N . VAL A 1 200 ? -7.652 0.319 -5.771 1.00 72.06 200 VAL A N 1
ATOM 1565 C CA . VAL A 1 200 ? -8.872 1.129 -5.659 1.00 72.06 200 VAL A CA 1
ATOM 1566 C C . VAL A 1 200 ? -9.941 0.424 -4.818 1.00 72.06 200 VAL A C 1
ATOM 1568 O O . VAL A 1 200 ? -10.554 1.046 -3.951 1.00 72.06 200 VAL A O 1
ATOM 1571 N N . LEU A 1 201 ? -10.153 -0.879 -5.015 1.00 71.06 201 LEU A N 1
ATOM 1572 C CA . LEU A 1 201 ? -11.105 -1.645 -4.202 1.00 71.06 201 LEU A CA 1
ATOM 1573 C C . LEU A 1 201 ? -10.729 -1.627 -2.717 1.00 71.06 201 LEU A C 1
ATOM 1575 O O . LEU A 1 201 ? -11.602 -1.468 -1.869 1.00 71.06 201 LEU A O 1
ATOM 1579 N N . MET A 1 202 ? -9.437 -1.717 -2.397 1.00 77.19 202 MET A N 1
ATOM 1580 C CA . MET A 1 202 ? -8.967 -1.552 -1.022 1.00 77.19 202 MET A CA 1
ATOM 1581 C C . MET A 1 202 ? -9.299 -0.156 -0.475 1.00 77.19 202 MET A C 1
ATOM 1583 O O . MET A 1 202 ? -9.774 -0.048 0.653 1.00 77.19 202 MET A O 1
ATOM 1587 N N . GLY A 1 203 ? -9.105 0.908 -1.258 1.00 70.12 203 GLY A N 1
ATOM 1588 C CA . GLY A 1 203 ? -9.516 2.257 -0.858 1.00 70.12 203 GLY A CA 1
ATOM 1589 C C . GLY A 1 203 ? -11.011 2.328 -0.543 1.00 70.12 203 GLY A C 1
ATOM 1590 O O . GLY A 1 203 ? -11.398 2.841 0.502 1.00 70.12 203 GLY A O 1
ATOM 1591 N N . ALA A 1 204 ? -11.848 1.717 -1.385 1.00 70.19 204 ALA A N 1
ATOM 1592 C CA . ALA A 1 204 ? -13.290 1.650 -1.162 1.00 70.19 204 ALA A CA 1
ATOM 1593 C C . ALA A 1 204 ? -13.684 0.879 0.111 1.00 70.19 204 ALA A C 1
ATOM 1595 O O . ALA A 1 204 ? -14.707 1.200 0.697 1.00 70.19 204 ALA A O 1
ATOM 1596 N N . THR A 1 205 ? -12.894 -0.108 0.552 1.00 72.31 205 THR A N 1
ATOM 1597 C CA . THR A 1 205 ? -13.140 -0.809 1.829 1.00 72.31 205 THR A CA 1
ATOM 1598 C C . THR A 1 205 ? -12.717 -0.022 3.068 1.00 72.31 205 THR A C 1
ATOM 1600 O O . THR A 1 205 ? -13.175 -0.335 4.162 1.00 72.31 205 THR A O 1
ATOM 1603 N N . VAL A 1 206 ? -11.821 0.959 2.917 1.00 71.88 206 VAL A N 1
ATOM 1604 C CA . VAL A 1 206 ? -11.371 1.824 4.021 1.00 71.88 206 VAL A CA 1
ATOM 1605 C C . VAL A 1 206 ? -12.359 2.969 4.282 1.00 71.88 206 VAL A C 1
ATOM 1607 O O . VAL A 1 206 ? -12.444 3.436 5.416 1.00 71.88 206 VAL A O 1
ATOM 1610 N N . TYR A 1 207 ? -13.066 3.434 3.246 1.00 60.34 207 TYR A N 1
ATOM 1611 C CA . TYR A 1 207 ? -14.098 4.475 3.337 1.00 60.34 207 TYR A CA 1
ATOM 1612 C C . TYR A 1 207 ? -15.402 3.950 3.949 1.00 60.34 207 TYR A C 1
ATOM 1614 O O . TYR A 1 207 ? -15.960 4.665 4.813 1.00 60.34 207 TYR A O 1
#

Secondary structure (DSSP, 8-state):
-PPPPHHHHHHHHHHHHHHHT-TT-S-SEE-TTS-EE-HHHHHHHHHHH-TT--HHHHHHHHHHHHHHHHHHHHHHTT--GGGGTT-------TTTTTT------PPPPPPTT-EETTEEHHHHHHHHHHHHHHHHHHTTSTT-HHHHHHHHHHHHHHHHHTT-HHHHHHHHHHTTTT-HHHHHHHTSTTSTT-HHHHHHHHHHHH-

Foldseek 3Di:
DDDPQLQVVLVVLLQVLLVVLPLVDQFSAADPVRHGDGPVVSLVSNCVRPVVPVLVSLLSVLLSLLSQQVVVVCVVVVPDPVVQVVQDPDPDDPVCCVPDDRDRPDPDADEAQDDDVSHDLVSLVVSLVSLVVSLVVVVVVPPCVLVSLLSLLSSLVSCVSNVNLVVSVCSCVVSCLVPPVNVVVCVPPVPPSGSSVVSSVSSVVSD